Protein AF-A0A5B9DFB2-F1 (afdb_monomer)

Radius of gyration: 19.37 Å; Cα contacts (8 Å, |Δi|>4): 151; chains: 1; bounding box: 37×58×50 Å

Sequence (184 aa):
MSHNYDGSLSGGDDAFFYQYTRFLEYIRDNQDLKPFNFRKVASDLSLSEDQVLFFFQQLKTSFKIFLASQQKLQEMIINKMDTIYFQSLKQDEYIEISESDMNTFADFHYLSSIKPWNMKTIEKHLDIKSLFSHYPSLFDEIDTNKWVASESGAYFSDEWKNFQMLNQIPDVLDFNNLKLKITQ

Organism: NCBI:txid2594042

Foldseek 3Di:
DDDPDPPDDPPPDVVLVVLLVVLVVCCVVPVVPQVDFLVVSCVVSVHDSVSSLVSLVVVLVVLCVVCVVVVVVNVVVNVVSVVSSVLNVLQVDADEDEPVLVLVQLVQLQVQQVPFDDPVRQCPPVSSVVVCVVCVVVVVVCVVRVSRNDPVSNVSSVVSVVCVVVVNDDQWDGDRRHIYGYDD

Secondary structure (DSSP, 8-state):
---------TT-HHHHHHHHHHHHHHHHH-TT-PSP-HHHHHHHHT--HHHHHHHHHHHHHHHHHHTTT-HHHHHHHHHHHHHHHHHHHGGG-EEEEEHHHHHHHHHHHHHHHHSPPPHHHHTTSHHHHHHHHH-HHHHHHHHHTT-TT-HHHHHHHHHHHHHHHTT---SEEEETTEEEEEE-

Structure (mmCIF, N/CA/C/O backbone):
data_AF-A0A5B9DFB2-F1
#
_entry.id   AF-A0A5B9DFB2-F1
#
loop_
_atom_site.group_PDB
_atom_site.id
_atom_site.type_symbol
_atom_site.label_atom_id
_atom_site.label_alt_id
_atom_site.label_comp_id
_atom_site.label_asym_id
_atom_site.label_entity_id
_atom_site.label_seq_id
_atom_site.pdbx_PDB_ins_code
_atom_site.Cartn_x
_atom_site.Cartn_y
_atom_site.Cartn_z
_atom_site.occupancy
_atom_site.B_iso_or_equiv
_atom_site.auth_seq_id
_atom_site.auth_comp_id
_atom_site.auth_asym_id
_atom_site.auth_atom_id
_atom_site.pdbx_PDB_model_num
ATOM 1 N N . MET A 1 1 ? 17.404 13.664 9.881 1.00 31.25 1 MET A N 1
ATOM 2 C CA . MET A 1 1 ? 17.266 15.101 9.561 1.00 31.25 1 MET A CA 1
ATOM 3 C C . MET A 1 1 ? 15.841 15.513 9.900 1.00 31.25 1 MET A C 1
ATOM 5 O O . MET A 1 1 ? 14.940 14.716 9.690 1.00 31.25 1 MET A O 1
ATOM 9 N N . SER A 1 2 ? 15.651 16.679 10.517 1.00 30.33 2 SER A N 1
ATOM 10 C CA . SER A 1 2 ? 14.346 17.184 10.970 1.00 30.33 2 SER A CA 1
ATOM 11 C C . SER A 1 2 ? 13.593 17.801 9.791 1.00 30.33 2 SER A C 1
ATOM 13 O O . SER A 1 2 ? 13.998 18.859 9.316 1.00 30.33 2 SER A O 1
ATOM 15 N N . HIS A 1 3 ? 12.521 17.167 9.314 1.00 32.97 3 HIS A N 1
ATOM 16 C CA . HIS A 1 3 ? 11.623 17.770 8.327 1.00 32.97 3 HIS A CA 1
ATOM 17 C C . HIS A 1 3 ? 10.733 18.816 9.017 1.00 32.97 3 HIS A C 1
ATOM 19 O O . HIS A 1 3 ? 9.709 18.483 9.607 1.00 32.97 3 HIS A O 1
ATOM 25 N N . ASN A 1 4 ? 11.144 20.086 8.964 1.00 33.06 4 ASN A N 1
ATOM 26 C CA . ASN A 1 4 ? 10.280 21.226 9.277 1.00 33.06 4 ASN A CA 1
ATOM 27 C C . ASN A 1 4 ? 9.449 21.545 8.030 1.00 33.06 4 ASN A C 1
ATOM 29 O O . ASN A 1 4 ? 9.941 22.194 7.111 1.00 33.06 4 ASN A O 1
ATOM 33 N N . TYR A 1 5 ? 8.215 21.051 7.987 1.00 42.44 5 TYR A N 1
ATOM 34 C CA . TYR A 1 5 ? 7.246 21.398 6.950 1.00 42.44 5 TYR A CA 1
ATOM 35 C C . TYR A 1 5 ? 6.468 22.649 7.385 1.00 42.44 5 TYR A C 1
ATOM 37 O O . TYR A 1 5 ? 5.879 22.645 8.466 1.00 42.44 5 TYR A O 1
ATOM 45 N N . ASP A 1 6 ? 6.479 23.716 6.576 1.00 41.50 6 ASP A N 1
ATOM 46 C CA . ASP A 1 6 ? 5.845 25.007 6.914 1.00 41.50 6 ASP A CA 1
ATOM 47 C C . ASP A 1 6 ? 4.350 25.099 6.569 1.00 41.50 6 ASP A C 1
ATOM 49 O O . ASP A 1 6 ? 3.708 26.103 6.866 1.00 41.50 6 ASP A O 1
ATOM 53 N N . GLY A 1 7 ? 3.767 24.040 5.999 1.00 43.59 7 GLY A N 1
ATOM 54 C CA . GLY A 1 7 ? 2.319 23.926 5.825 1.00 43.59 7 GLY A CA 1
ATOM 55 C C . GLY A 1 7 ? 1.688 24.903 4.831 1.00 43.59 7 GLY A C 1
ATOM 56 O O . GLY A 1 7 ? 0.460 24.933 4.747 1.00 43.59 7 GLY A O 1
ATOM 57 N N . SER A 1 8 ? 2.456 25.692 4.072 1.00 40.84 8 SER A N 1
ATOM 58 C CA . SER A 1 8 ? 1.861 26.645 3.134 1.00 40.84 8 SER A CA 1
ATOM 59 C C . SER A 1 8 ? 1.402 25.965 1.835 1.00 40.84 8 SER A C 1
ATOM 61 O O . SER A 1 8 ? 2.145 25.766 0.876 1.00 40.84 8 SER A O 1
ATOM 63 N N . LEU A 1 9 ? 0.114 25.617 1.781 1.00 50.84 9 LEU A N 1
ATOM 64 C CA . LEU A 1 9 ? -0.580 25.415 0.511 1.00 50.84 9 LEU A CA 1
ATOM 65 C C . LEU A 1 9 ? -0.738 26.783 -0.159 1.00 50.84 9 LEU A C 1
ATOM 67 O O . LEU A 1 9 ? -1.400 27.677 0.374 1.00 50.84 9 LEU A O 1
ATOM 71 N N . SER A 1 10 ? -0.120 26.966 -1.324 1.00 44.78 10 SER A N 1
ATOM 72 C CA . SER A 1 10 ? -0.241 28.180 -2.130 1.00 44.78 10 SER A CA 1
ATOM 73 C C . SER A 1 10 ? -1.686 28.352 -2.626 1.00 44.78 10 SER A C 1
ATOM 75 O O . SER A 1 10 ? -2.078 27.821 -3.661 1.00 44.78 10 SER A O 1
ATOM 77 N N . GLY A 1 11 ? -2.508 29.078 -1.861 1.00 49.66 11 GLY A N 1
ATOM 78 C CA . GLY A 1 11 ? -3.913 29.336 -2.211 1.00 49.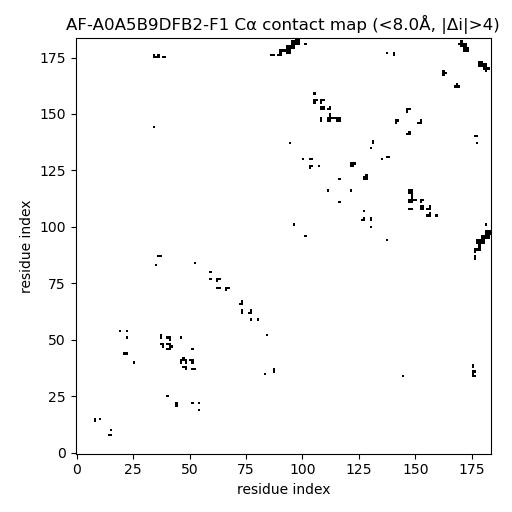66 11 GLY A CA 1
ATOM 79 C C . GLY A 1 11 ? -4.819 29.869 -1.094 1.00 49.66 11 GLY A C 1
ATOM 80 O O . GLY A 1 11 ? -5.924 30.308 -1.397 1.00 49.66 11 GLY A O 1
ATOM 81 N N . GLY A 1 12 ? -4.371 29.877 0.168 1.00 61.53 12 GLY A N 1
ATOM 82 C CA . GLY A 1 12 ? -5.182 30.320 1.314 1.00 61.53 12 GLY A CA 1
ATOM 83 C C . GLY A 1 12 ? -6.153 29.250 1.840 1.00 61.53 12 GLY A C 1
ATOM 84 O O . GLY A 1 12 ? -6.180 28.122 1.341 1.00 61.53 12 GLY A O 1
ATOM 85 N N . ASP A 1 13 ? -6.942 29.606 2.860 1.00 66.75 13 ASP A N 1
ATOM 86 C CA . ASP A 1 13 ? -7.810 28.680 3.610 1.00 66.75 13 ASP A CA 1
ATOM 87 C C . ASP A 1 13 ? -8.858 27.982 2.722 1.00 66.75 13 ASP A C 1
ATOM 89 O O . ASP A 1 13 ? -9.080 26.778 2.850 1.00 66.75 13 ASP A O 1
ATOM 93 N N . ASP A 1 14 ? -9.448 28.696 1.760 1.00 72.62 14 ASP A N 1
ATOM 94 C CA . ASP A 1 14 ? -10.488 28.152 0.874 1.00 72.62 14 ASP A CA 1
ATOM 95 C C . ASP A 1 14 ? -9.961 27.029 -0.033 1.00 72.62 14 ASP A C 1
ATOM 97 O O . ASP A 1 14 ? -10.628 26.010 -0.238 1.00 72.62 14 ASP A O 1
ATOM 101 N N . ALA A 1 15 ? -8.735 27.180 -0.545 1.00 75.06 15 ALA A N 1
ATOM 102 C CA . ALA A 1 15 ? -8.087 26.155 -1.357 1.00 75.06 15 ALA A CA 1
ATOM 103 C C . ALA A 1 15 ? -7.764 24.907 -0.522 1.00 75.06 15 ALA A C 1
ATOM 105 O O . ALA A 1 15 ? -7.944 23.784 -1.002 1.00 75.06 15 ALA A O 1
ATOM 106 N N . PHE A 1 16 ? -7.347 25.092 0.736 1.00 82.88 16 PHE A N 1
ATOM 107 C CA . PHE A 1 16 ? -7.161 23.984 1.671 1.00 82.88 16 PHE A CA 1
ATOM 108 C C . PHE A 1 16 ? -8.477 23.240 1.915 1.00 82.88 16 PHE A C 1
ATOM 110 O O . PHE A 1 16 ? -8.527 22.029 1.707 1.00 82.88 16 PHE A O 1
ATOM 117 N N . PHE A 1 17 ? -9.549 23.939 2.303 1.00 85.06 17 PHE A N 1
ATOM 118 C CA . PHE A 1 17 ? -10.829 23.300 2.619 1.00 85.06 17 PHE A CA 1
ATOM 119 C C . PHE A 1 17 ? -11.417 22.552 1.425 1.00 85.06 17 PHE A C 1
ATOM 121 O O . PHE A 1 17 ? -11.923 21.440 1.591 1.00 85.06 17 PHE A O 1
ATOM 128 N N . TYR A 1 18 ? -11.310 23.117 0.221 1.00 89.25 18 TYR A N 1
ATOM 129 C CA . TYR A 1 18 ? -11.743 22.448 -1.001 1.00 89.25 18 TYR A CA 1
ATOM 130 C C . TYR A 1 18 ? -10.986 21.132 -1.230 1.00 89.25 18 TYR A C 1
ATOM 132 O O . TYR A 1 18 ? -11.605 20.078 -1.391 1.00 89.25 18 TYR A O 1
ATOM 140 N N . GLN A 1 19 ? -9.650 21.163 -1.193 1.00 90.94 19 GLN A N 1
ATOM 141 C CA . GLN A 1 19 ? -8.838 19.967 -1.437 1.00 90.94 19 GLN A CA 1
ATOM 142 C C . GLN A 1 19 ? -8.976 18.932 -0.315 1.00 90.94 19 GLN A C 1
ATOM 144 O O . GLN A 1 19 ? -9.057 17.734 -0.589 1.00 90.94 19 GLN A O 1
ATOM 149 N N . TYR A 1 20 ? -9.078 19.376 0.939 1.00 92.69 20 TYR A N 1
ATOM 150 C CA . TYR A 1 20 ? -9.303 18.489 2.074 1.00 92.69 20 TYR A CA 1
ATOM 151 C C . TYR A 1 20 ? -10.675 17.810 1.991 1.00 92.69 20 TYR A C 1
ATOM 153 O O . TYR A 1 20 ? -10.776 16.607 2.218 1.00 92.69 20 TYR A O 1
ATOM 161 N N . THR A 1 21 ? -11.722 18.532 1.580 1.00 92.50 21 THR A N 1
ATOM 162 C CA . THR A 1 21 ? -13.058 17.947 1.369 1.00 92.50 21 THR A CA 1
ATOM 163 C C . THR A 1 21 ? -13.026 16.880 0.278 1.00 92.50 21 THR A C 1
ATOM 165 O O . THR A 1 21 ? -13.502 15.772 0.511 1.00 92.50 21 THR A O 1
ATOM 168 N N . ARG A 1 22 ? -12.377 17.155 -0.864 1.00 93.69 22 ARG A N 1
ATOM 169 C CA . ARG A 1 22 ? -12.189 16.159 -1.935 1.00 93.69 22 ARG A CA 1
ATOM 170 C C . ARG A 1 22 ? -11.453 14.914 -1.448 1.00 93.69 22 ARG A C 1
ATOM 172 O O . ARG A 1 22 ? -11.826 13.800 -1.802 1.00 93.69 22 ARG A O 1
ATOM 179 N N . PHE A 1 23 ? -10.423 15.090 -0.624 1.00 94.25 23 PHE A N 1
ATOM 180 C CA . PHE A 1 23 ? -9.707 13.977 -0.006 1.00 94.25 23 PHE A CA 1
ATOM 181 C C . PHE A 1 23 ? -10.615 13.142 0.909 1.00 94.25 23 PHE A C 1
ATOM 183 O O . PHE A 1 23 ? -10.611 11.915 0.821 1.00 94.25 23 PHE A O 1
ATOM 190 N N . LEU A 1 24 ? -11.432 13.781 1.753 1.00 93.25 24 LEU A N 1
ATOM 191 C CA . LEU A 1 24 ? -12.378 13.076 2.622 1.00 93.25 24 LEU A CA 1
ATOM 192 C C . LEU A 1 24 ? -13.440 12.311 1.825 1.00 93.25 24 LEU A C 1
ATOM 194 O O . LEU A 1 24 ? -13.750 11.171 2.169 1.00 93.25 24 LEU A O 1
ATOM 198 N N . GLU A 1 25 ? -13.978 12.914 0.764 1.00 93.50 25 GLU A N 1
ATOM 199 C CA . GLU A 1 25 ? -14.920 12.259 -0.150 1.00 93.50 25 GLU A CA 1
ATOM 200 C C . GLU A 1 25 ? -14.279 11.051 -0.828 1.00 93.50 25 GLU A C 1
ATOM 202 O O . GLU A 1 25 ? -14.850 9.964 -0.802 1.00 93.50 25 GLU A O 1
ATOM 207 N N . TYR A 1 26 ? -13.050 11.195 -1.326 1.00 91.38 26 TYR A N 1
ATOM 208 C CA . TYR A 1 26 ? -12.310 10.087 -1.920 1.00 91.38 26 TYR A CA 1
ATOM 209 C C . TYR A 1 26 ? -12.137 8.923 -0.940 1.00 91.38 26 TYR A C 1
ATOM 211 O O . TYR A 1 26 ? -12.428 7.783 -1.295 1.00 91.38 26 TYR A O 1
ATOM 219 N N . ILE A 1 27 ? -11.720 9.184 0.304 1.00 88.81 27 ILE A N 1
ATOM 220 C CA . ILE A 1 27 ? -11.592 8.129 1.324 1.00 88.81 27 ILE A CA 1
ATOM 221 C C . ILE A 1 27 ? -12.944 7.478 1.622 1.00 88.81 27 ILE A C 1
ATOM 223 O O . ILE A 1 27 ? -13.023 6.256 1.759 1.00 88.81 27 ILE A O 1
ATOM 227 N N . ARG A 1 28 ? -14.006 8.283 1.742 1.00 87.12 28 ARG A N 1
ATOM 228 C CA . ARG A 1 28 ? -15.360 7.794 2.024 1.00 87.12 28 ARG A CA 1
ATOM 229 C C . ARG A 1 28 ? -15.867 6.877 0.917 1.00 87.12 28 ARG A C 1
ATOM 231 O O . ARG A 1 28 ? -16.512 5.882 1.241 1.00 87.12 28 ARG A O 1
ATOM 238 N N . ASP A 1 29 ? -15.585 7.215 -0.335 1.00 85.50 29 ASP A N 1
ATOM 239 C CA . ASP A 1 29 ? -16.118 6.528 -1.510 1.00 85.50 29 ASP A CA 1
ATOM 240 C C . ASP A 1 29 ? -15.232 5.339 -1.933 1.00 85.50 29 ASP A C 1
ATOM 242 O O . ASP A 1 29 ? -15.698 4.438 -2.624 1.00 85.50 29 ASP A O 1
ATOM 246 N N . ASN A 1 30 ? -13.983 5.279 -1.452 1.00 78.44 30 ASN A N 1
ATOM 247 C CA . ASN A 1 30 ? -13.009 4.236 -1.783 1.00 78.44 30 ASN A CA 1
ATOM 248 C C . ASN A 1 30 ? -12.515 3.464 -0.540 1.00 78.44 30 ASN A C 1
ATOM 250 O O . ASN A 1 30 ? -11.315 3.262 -0.334 1.00 78.44 30 ASN A O 1
ATOM 254 N N . GLN A 1 31 ? -13.443 3.006 0.307 1.00 65.69 31 GLN A N 1
ATOM 255 C CA . GLN A 1 31 ? -13.125 2.301 1.566 1.00 65.69 31 GLN A CA 1
ATOM 256 C C . GLN A 1 31 ? -12.431 0.939 1.370 1.00 65.69 31 GLN A C 1
ATOM 258 O O . GLN A 1 31 ? -11.856 0.393 2.323 1.00 65.69 31 GLN A O 1
ATOM 263 N N . ASP A 1 32 ? -12.464 0.420 0.141 1.00 57.22 32 ASP A N 1
ATOM 264 C CA . ASP A 1 32 ? -11.887 -0.862 -0.268 1.00 57.22 32 ASP A CA 1
ATOM 265 C C . ASP A 1 32 ? -10.434 -0.761 -0.755 1.00 57.22 32 ASP A C 1
ATOM 267 O O . ASP A 1 32 ? -9.829 -1.789 -1.048 1.00 57.22 32 ASP A O 1
ATOM 271 N N . LEU A 1 33 ? -9.828 0.437 -0.777 1.00 53.44 33 LEU A N 1
ATOM 272 C CA . LEU A 1 33 ? -8.411 0.652 -1.119 1.00 53.44 33 LEU A CA 1
ATOM 273 C C . LEU A 1 33 ? -7.462 0.122 -0.035 1.00 53.44 33 LEU A C 1
ATOM 275 O O . LEU A 1 33 ? -6.623 0.851 0.482 1.00 53.44 33 LEU A O 1
ATOM 279 N N . LYS A 1 34 ? -7.603 -1.137 0.376 1.00 61.28 34 LYS A N 1
ATOM 280 C CA . LYS A 1 34 ? -6.656 -1.801 1.266 1.00 61.28 34 LYS A CA 1
ATOM 281 C C . LYS A 1 34 ? -5.689 -2.629 0.418 1.00 61.28 34 LYS A C 1
ATOM 283 O O . LYS A 1 34 ? -6.149 -3.540 -0.265 1.00 61.28 34 LYS A O 1
ATOM 288 N N . PRO A 1 35 ? -4.373 -2.369 0.503 1.00 64.81 35 PRO A N 1
ATOM 289 C CA . PRO A 1 35 ? -3.721 -1.377 1.366 1.00 64.81 35 PRO A CA 1
ATOM 290 C C . PRO A 1 35 ? -3.849 0.071 0.856 1.00 64.81 35 PRO A C 1
ATOM 292 O O . PRO A 1 35 ? -3.884 0.312 -0.349 1.00 64.81 35 PRO A O 1
ATOM 295 N N . PHE A 1 36 ? -3.899 1.029 1.792 1.00 74.62 36 PHE A N 1
ATOM 296 C CA . PHE A 1 36 ? -4.047 2.459 1.494 1.00 74.62 36 PHE A CA 1
ATOM 297 C C . PHE A 1 36 ? -2.761 2.994 0.854 1.00 74.62 36 PHE A C 1
ATOM 299 O O . PHE A 1 36 ? -1.710 2.951 1.487 1.00 74.62 36 PHE A O 1
ATOM 306 N N . ASN A 1 37 ? -2.843 3.504 -0.378 1.00 75.38 37 ASN A N 1
ATOM 307 C CA . ASN A 1 37 ? -1.694 4.029 -1.121 1.00 75.38 37 ASN A CA 1
ATOM 308 C C . ASN A 1 37 ? -1.787 5.559 -1.270 1.00 75.38 37 ASN A C 1
ATOM 310 O O . ASN A 1 37 ? -2.625 6.069 -2.016 1.00 75.38 37 ASN A O 1
ATOM 314 N N . PHE A 1 38 ? -0.878 6.280 -0.608 1.00 83.75 38 PHE A N 1
ATOM 315 C CA . PHE A 1 38 ? -0.800 7.742 -0.649 1.00 83.75 38 PHE A CA 1
ATOM 316 C C . PHE A 1 38 ? -0.488 8.298 -2.042 1.00 83.75 38 PHE A C 1
ATOM 318 O O . PHE A 1 38 ? -1.108 9.282 -2.437 1.00 83.75 38 PHE A O 1
ATOM 325 N N . ARG A 1 39 ? 0.389 7.653 -2.823 1.00 78.06 39 ARG A N 1
ATOM 326 C CA . ARG A 1 39 ? 0.684 8.054 -4.211 1.00 78.06 39 ARG A CA 1
ATOM 327 C C . ARG A 1 39 ? -0.499 7.872 -5.132 1.00 78.06 39 ARG A C 1
ATOM 329 O O . ARG A 1 39 ? -0.766 8.746 -5.950 1.00 78.06 39 ARG A O 1
ATOM 336 N N . LYS A 1 40 ? -1.224 6.761 -4.994 1.00 80.50 40 LYS A N 1
ATOM 337 C CA . LYS A 1 40 ? -2.437 6.534 -5.785 1.00 80.50 40 LYS A CA 1
ATOM 338 C C . LYS A 1 40 ? -3.466 7.624 -5.502 1.00 80.50 40 LYS A C 1
ATOM 340 O O . LYS A 1 40 ? -3.975 8.231 -6.4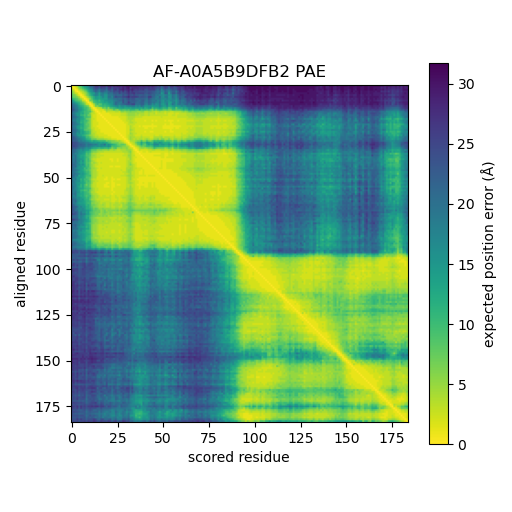34 1.00 80.50 40 LYS A O 1
ATOM 345 N N . VAL A 1 41 ? -3.712 7.913 -4.225 1.00 86.62 41 VAL A N 1
ATOM 346 C CA . VAL A 1 41 ? -4.622 8.991 -3.813 1.00 86.62 41 VAL A CA 1
ATOM 347 C C . VAL A 1 41 ? -4.134 10.342 -4.351 1.00 86.62 41 VAL A C 1
ATOM 349 O O . VAL A 1 41 ? -4.934 11.127 -4.852 1.00 86.62 41 VAL A O 1
ATOM 352 N N . ALA A 1 42 ? -2.827 10.609 -4.293 1.00 85.06 42 ALA A N 1
ATOM 353 C CA . ALA A 1 42 ? -2.223 11.834 -4.811 1.00 85.06 42 ALA A CA 1
ATOM 354 C C . ALA A 1 42 ? -2.436 11.974 -6.324 1.00 85.06 42 ALA A C 1
ATOM 356 O O . ALA A 1 42 ? -2.914 13.007 -6.787 1.00 85.06 42 ALA A O 1
ATOM 357 N N . SER A 1 43 ? -2.180 10.906 -7.080 1.00 81.94 43 SER A N 1
ATOM 358 C CA . SER A 1 43 ? -2.414 10.847 -8.523 1.00 81.94 43 SER A CA 1
ATOM 359 C C . SER A 1 43 ? -3.890 11.060 -8.869 1.00 81.94 43 SER A C 1
ATOM 361 O O . SER A 1 43 ? -4.211 11.977 -9.627 1.00 81.94 43 SER A O 1
ATOM 363 N N . ASP A 1 44 ? -4.793 10.298 -8.243 1.00 85.31 44 ASP A N 1
ATOM 364 C CA . ASP A 1 44 ? -6.234 10.351 -8.508 1.00 85.31 44 ASP A CA 1
ATOM 365 C C . ASP A 1 44 ? -6.829 11.734 -8.161 1.00 85.31 44 ASP A C 1
ATOM 367 O O . ASP A 1 44 ? -7.762 12.206 -8.816 1.00 85.31 44 ASP A O 1
ATOM 371 N N . LEU A 1 45 ? -6.281 12.422 -7.152 1.00 89.81 45 LEU A N 1
ATOM 372 C CA . LEU A 1 45 ? -6.740 13.751 -6.732 1.00 89.81 45 LEU A CA 1
ATOM 373 C C . LEU A 1 45 ? -5.992 14.918 -7.382 1.00 89.81 45 LEU A C 1
ATOM 375 O O . LEU A 1 45 ? -6.418 16.066 -7.199 1.00 89.81 45 LEU A O 1
ATOM 379 N N . SER A 1 46 ? -4.947 14.639 -8.169 1.00 87.94 46 SER A N 1
ATOM 380 C CA . SER A 1 46 ? -4.015 15.640 -8.711 1.00 87.94 46 SER A CA 1
ATOM 381 C C . SER A 1 46 ? -3.366 16.499 -7.614 1.00 87.94 46 SER A C 1
ATOM 383 O O . SER A 1 46 ? -3.304 17.724 -7.713 1.00 87.94 46 SER A O 1
ATOM 385 N N . LEU A 1 47 ? -2.911 15.839 -6.549 1.00 87.44 47 LEU A N 1
ATOM 386 C CA . LEU A 1 47 ? -2.181 16.403 -5.412 1.00 87.44 47 LEU A CA 1
ATOM 387 C C . LEU A 1 47 ? -0.758 15.830 -5.370 1.00 87.44 47 LEU A C 1
ATOM 389 O O . LEU A 1 47 ? -0.471 14.820 -6.011 1.00 87.44 47 LEU A O 1
ATOM 393 N N . SER A 1 48 ? 0.136 16.441 -4.594 1.00 85.81 48 SER A N 1
ATOM 394 C CA . SER A 1 48 ? 1.404 15.795 -4.241 1.00 85.81 48 SER A CA 1
ATOM 395 C C . SER A 1 48 ? 1.203 14.755 -3.134 1.00 85.81 48 SER A C 1
ATOM 397 O O . SER A 1 48 ? 0.279 14.856 -2.324 1.00 85.81 48 SER A O 1
ATOM 399 N N . GLU A 1 49 ? 2.092 13.761 -3.068 1.00 82.50 49 GLU A N 1
ATOM 400 C CA . GLU A 1 49 ? 2.085 12.763 -1.990 1.00 82.50 49 GLU A CA 1
ATOM 401 C C . GLU A 1 49 ? 2.182 13.432 -0.607 1.00 82.50 49 GLU A C 1
ATOM 403 O O . GLU A 1 49 ? 1.409 13.100 0.291 1.00 82.50 49 GLU A O 1
ATOM 408 N N . ASP A 1 50 ? 3.025 14.461 -0.471 1.00 81.31 50 ASP A N 1
ATOM 409 C CA . ASP A 1 50 ? 3.154 15.261 0.755 1.00 81.31 50 ASP A CA 1
ATOM 410 C C . ASP A 1 50 ? 1.832 15.907 1.188 1.00 81.31 50 ASP A C 1
ATOM 412 O O . ASP A 1 50 ? 1.499 15.921 2.374 1.00 81.31 50 ASP A O 1
ATOM 416 N N . GLN A 1 51 ? 1.045 16.425 0.238 1.00 86.06 51 GLN A N 1
ATOM 417 C CA . GLN A 1 51 ? -0.261 17.020 0.533 1.00 86.06 51 GLN A CA 1
ATOM 418 C C . GLN A 1 51 ? -1.249 15.969 1.041 1.00 86.06 51 GLN A C 1
ATOM 420 O O . GLN A 1 51 ? -1.991 16.222 1.992 1.00 86.06 51 GLN A O 1
ATOM 425 N N . VAL A 1 52 ? -1.241 14.772 0.451 1.00 90.12 52 VAL A N 1
ATOM 426 C CA . VAL A 1 52 ? -2.094 13.663 0.895 1.00 90.12 52 VAL A CA 1
ATOM 427 C C . VAL A 1 52 ? -1.664 13.155 2.271 1.00 90.12 52 VAL A C 1
ATOM 429 O O . VAL A 1 52 ? -2.520 12.934 3.130 1.00 90.12 52 VAL A O 1
ATOM 432 N N . LEU A 1 53 ? -0.359 13.018 2.524 1.00 88.50 53 LEU A N 1
ATOM 433 C CA . LEU A 1 53 ? 0.183 12.670 3.842 1.00 88.50 53 LEU A CA 1
ATOM 434 C C . LEU A 1 53 ? -0.229 13.704 4.895 1.00 88.50 53 LEU A C 1
ATOM 436 O O . LEU A 1 53 ? -0.686 13.340 5.983 1.00 88.50 53 LEU A O 1
ATOM 440 N N . PHE A 1 54 ? -0.140 14.991 4.558 1.00 88.69 54 PHE A N 1
ATOM 441 C CA . PHE A 1 54 ? -0.598 16.075 5.418 1.00 88.69 54 PHE A CA 1
ATOM 442 C C . PHE A 1 54 ? -2.099 15.964 5.724 1.00 88.69 54 PHE A C 1
ATOM 444 O O . PHE A 1 54 ? -2.483 15.959 6.895 1.00 88.69 54 PHE A O 1
ATOM 451 N N . PHE A 1 55 ? -2.953 15.795 4.710 1.00 93.81 55 PHE A N 1
ATOM 452 C CA . PHE A 1 55 ? -4.398 15.619 4.903 1.00 93.81 55 PHE A CA 1
ATOM 453 C C . PHE A 1 55 ? -4.736 14.383 5.736 1.00 93.81 55 PHE A C 1
ATOM 455 O O . PHE A 1 55 ? -5.605 14.438 6.606 1.00 93.81 55 PHE A O 1
ATOM 462 N N . PHE A 1 56 ? -4.011 13.285 5.553 1.00 92.38 56 PHE A N 1
ATOM 463 C CA . PHE A 1 56 ? -4.183 12.086 6.364 1.00 92.38 56 PHE A CA 1
ATOM 464 C C . PHE A 1 56 ? -3.844 12.327 7.844 1.00 92.38 56 PHE A C 1
ATOM 466 O O . PHE A 1 56 ? -4.568 11.866 8.731 1.00 92.38 56 PHE A O 1
ATOM 473 N N . GLN A 1 57 ? -2.799 13.107 8.140 1.00 90.62 57 GLN A N 1
ATOM 474 C CA . GLN A 1 57 ? -2.483 13.522 9.513 1.00 90.62 57 GLN A CA 1
ATOM 475 C C . GLN A 1 57 ? -3.540 14.481 10.096 1.00 90.62 57 GLN A C 1
ATOM 477 O O . GLN A 1 57 ? -3.859 14.390 11.288 1.00 90.62 57 GLN A O 1
ATOM 482 N N . GLN A 1 58 ? -4.149 15.352 9.281 1.00 91.75 58 GLN A N 1
ATOM 483 C CA . GLN A 1 58 ? -5.286 16.180 9.714 1.00 91.75 58 GLN A CA 1
ATOM 484 C C . GLN A 1 58 ? -6.530 15.335 10.020 1.00 91.75 58 GLN A C 1
ATOM 486 O O . GLN A 1 58 ? -7.195 15.552 11.037 1.00 91.75 58 GLN A O 1
ATOM 491 N N . LEU A 1 59 ? -6.804 14.304 9.218 1.00 93.19 59 LEU A N 1
ATOM 492 C CA . LEU A 1 59 ? -7.877 13.343 9.481 1.00 93.19 59 LEU A CA 1
ATOM 493 C C . LEU A 1 59 ? -7.634 12.583 10.792 1.00 93.19 59 LEU A C 1
ATOM 495 O O . LEU A 1 59 ? -8.534 12.472 11.626 1.00 93.19 59 LEU A O 1
ATOM 499 N N . LYS A 1 60 ? -6.399 12.132 11.031 1.00 92.12 60 LYS A N 1
ATOM 500 C CA . LYS A 1 60 ? -5.998 11.498 12.295 1.00 92.12 60 LYS A CA 1
ATOM 501 C C . LYS A 1 60 ? -6.234 12.431 13.482 1.00 92.12 60 LYS A C 1
ATOM 503 O O . LYS A 1 60 ? -6.795 12.017 14.495 1.00 92.12 60 LYS A O 1
ATOM 508 N N . THR A 1 61 ? -5.838 13.695 13.357 1.00 90.19 61 THR A N 1
ATOM 509 C CA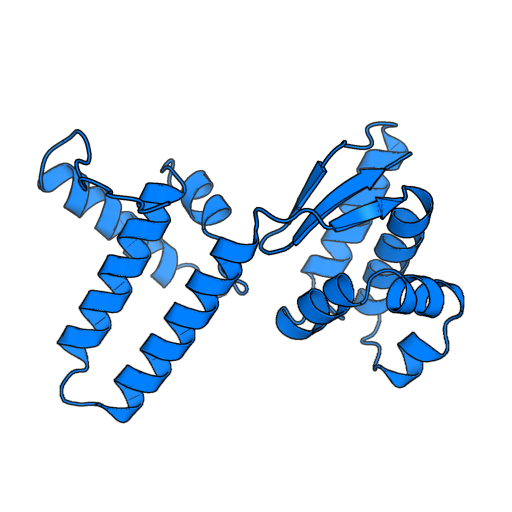 . THR A 1 61 ? -6.060 14.721 14.387 1.00 90.19 61 THR A CA 1
ATOM 510 C C . THR A 1 61 ? -7.551 14.949 14.633 1.00 90.19 61 THR A C 1
ATOM 512 O O . THR A 1 61 ? -7.983 15.007 15.783 1.00 90.19 61 THR A O 1
ATOM 515 N N . SER A 1 62 ? -8.357 14.966 13.572 1.00 90.31 62 SER A N 1
ATOM 516 C CA . SER A 1 62 ? -9.816 15.079 13.659 1.00 90.31 62 SER A CA 1
ATOM 517 C C . SER A 1 62 ? -10.415 13.915 14.455 1.00 90.31 62 SER A C 1
ATOM 519 O O . SER A 1 62 ? -11.182 14.144 15.388 1.00 90.31 62 SER A O 1
ATOM 521 N N . PHE A 1 63 ? -10.008 12.669 14.183 1.00 92.19 63 PHE A N 1
ATOM 522 C CA . PHE A 1 63 ? -10.447 11.507 14.967 1.00 92.19 63 PHE A CA 1
ATOM 523 C C . PHE A 1 63 ? -10.040 11.591 16.442 1.00 92.19 63 PHE A C 1
ATOM 525 O O . PHE A 1 63 ? -10.841 11.232 17.306 1.00 92.19 63 PHE A O 1
ATOM 532 N N . LYS A 1 64 ? -8.842 12.106 16.759 1.00 90.50 64 LYS A N 1
ATOM 533 C CA . LYS A 1 64 ? -8.447 12.356 18.159 1.00 90.50 64 LYS A CA 1
ATOM 534 C C . LYS A 1 64 ? -9.402 13.330 18.848 1.00 90.50 64 LYS A C 1
ATOM 536 O O . LYS A 1 64 ? -9.790 13.102 19.986 1.00 90.50 64 LYS A O 1
ATOM 541 N N . ILE A 1 65 ? -9.815 14.393 18.167 1.00 91.31 65 ILE A N 1
ATOM 542 C CA . ILE A 1 65 ? -10.724 15.385 18.749 1.00 91.31 65 ILE A CA 1
ATOM 543 C C . ILE A 1 65 ? -12.136 14.799 18.901 1.00 91.31 65 ILE A C 1
ATOM 545 O O . ILE A 1 65 ? -12.693 14.804 19.997 1.00 91.31 65 ILE A O 1
ATOM 549 N N . PHE A 1 66 ? -12.705 14.240 17.830 1.00 92.56 66 PHE A N 1
ATOM 550 C CA . PHE A 1 66 ? -14.097 13.777 17.821 1.00 92.56 66 PHE A CA 1
ATOM 551 C C . PHE A 1 66 ? -14.348 12.548 18.698 1.00 92.56 66 PHE A C 1
ATOM 553 O O . PHE A 1 66 ? -15.452 12.373 19.211 1.00 92.56 66 PHE A O 1
ATOM 560 N N . LEU A 1 67 ? -13.336 11.702 18.897 1.00 93.31 67 LEU A N 1
ATOM 561 C CA . LEU A 1 67 ? -13.449 10.487 19.704 1.00 93.31 67 LEU A CA 1
ATOM 562 C C . LEU A 1 67 ? -12.854 10.642 21.107 1.00 93.31 67 LEU A C 1
ATOM 564 O O . LEU A 1 67 ? -12.629 9.637 21.776 1.00 93.31 67 LEU A O 1
ATOM 568 N N . ALA A 1 68 ? -12.611 11.870 21.578 1.00 90.25 68 ALA A N 1
ATOM 569 C CA . ALA A 1 68 ? -12.020 12.126 22.896 1.00 90.25 68 ALA A CA 1
ATOM 570 C C . ALA A 1 68 ? -12.791 11.468 24.058 1.00 90.25 68 ALA A C 1
ATOM 572 O O . ALA A 1 68 ? -12.186 11.014 25.024 1.00 90.25 68 ALA A O 1
ATOM 573 N N . SER A 1 69 ? -14.118 11.357 23.950 1.00 93.00 69 SER A N 1
ATOM 574 C CA . SER A 1 69 ? -14.967 10.671 24.937 1.00 93.00 69 SER A CA 1
ATOM 575 C C . SER A 1 69 ? -15.020 9.145 24.768 1.00 93.00 69 SER A C 1
ATOM 577 O O . SER A 1 69 ? -15.553 8.449 25.629 1.00 93.00 69 SER A O 1
ATOM 579 N N . GLN A 1 70 ? -14.469 8.607 23.676 1.00 95.19 70 GLN A N 1
ATOM 580 C CA . GLN A 1 70 ? -14.499 7.191 23.304 1.00 95.19 70 GLN A CA 1
ATOM 581 C C . GLN A 1 70 ? -13.077 6.627 23.206 1.00 95.19 70 GLN A C 1
ATOM 583 O O . GLN A 1 70 ? -12.668 6.109 22.167 1.00 95.19 70 GLN A O 1
ATOM 588 N N . GLN A 1 71 ? -12.324 6.710 24.306 1.00 92.06 71 GLN A N 1
ATOM 589 C CA . GLN A 1 71 ? -10.882 6.440 24.338 1.00 92.06 71 GLN A CA 1
ATOM 590 C C . GLN A 1 71 ? -10.471 5.118 23.664 1.00 92.06 71 GLN A C 1
ATOM 592 O O . GLN A 1 71 ? -9.581 5.117 22.821 1.00 92.06 71 GLN A O 1
ATOM 597 N N . LYS A 1 72 ? -11.157 4.001 23.946 1.00 92.69 72 LYS A N 1
ATOM 598 C CA . LYS A 1 72 ? -10.831 2.701 23.323 1.00 92.69 72 LYS A CA 1
ATOM 599 C C . LYS A 1 72 ? -10.993 2.705 21.798 1.00 92.69 72 LYS A C 1
ATOM 601 O O . LYS A 1 72 ? -10.174 2.130 21.087 1.00 92.69 72 LYS A O 1
ATOM 606 N N . LEU A 1 73 ? -12.057 3.334 21.292 1.00 90.69 73 LEU A N 1
ATOM 607 C CA . LEU A 1 73 ? -12.307 3.442 19.851 1.00 90.69 73 LEU A CA 1
ATOM 608 C C . LEU A 1 73 ? -11.297 4.391 19.198 1.00 90.69 73 LEU A C 1
ATOM 610 O O . LEU A 1 73 ? -10.778 4.088 18.126 1.00 90.69 73 LEU A O 1
ATOM 614 N N . GLN A 1 74 ? -10.993 5.505 19.868 1.00 93.44 74 GLN A N 1
ATOM 615 C CA . GLN A 1 74 ? -9.958 6.438 19.444 1.00 93.44 74 GLN A CA 1
ATOM 616 C C . GLN A 1 74 ? -8.609 5.725 19.307 1.00 93.44 74 GLN A C 1
ATOM 618 O O . GLN A 1 74 ? -8.035 5.745 18.226 1.00 93.44 74 GLN A O 1
ATOM 623 N N . GLU A 1 75 ? -8.128 5.052 20.353 1.00 90.44 75 GLU A N 1
ATOM 624 C CA . GLU A 1 75 ? -6.850 4.326 20.341 1.00 90.44 75 GLU A CA 1
ATOM 625 C C . GLU A 1 75 ? -6.788 3.303 19.199 1.00 90.44 75 GLU A C 1
ATOM 627 O O . GLU A 1 75 ? -5.802 3.258 18.465 1.00 90.44 75 GLU A O 1
ATOM 632 N N . MET A 1 76 ? -7.862 2.536 18.980 1.00 89.81 76 MET A N 1
ATOM 633 C CA . MET A 1 76 ? -7.931 1.569 17.882 1.00 89.81 76 MET A CA 1
ATOM 634 C C . MET A 1 76 ? -7.791 2.233 16.503 1.00 89.81 76 MET A C 1
ATOM 636 O O . MET A 1 76 ? -7.052 1.739 15.650 1.00 89.81 76 MET A O 1
ATOM 640 N N . ILE A 1 77 ? -8.495 3.344 16.268 1.00 87.56 77 ILE A N 1
ATOM 641 C CA . ILE A 1 77 ? -8.444 4.062 14.988 1.00 87.56 77 ILE A CA 1
ATOM 642 C C . ILE A 1 77 ? -7.077 4.720 14.793 1.00 87.56 77 ILE A C 1
ATOM 644 O O . ILE A 1 77 ? -6.491 4.582 13.722 1.00 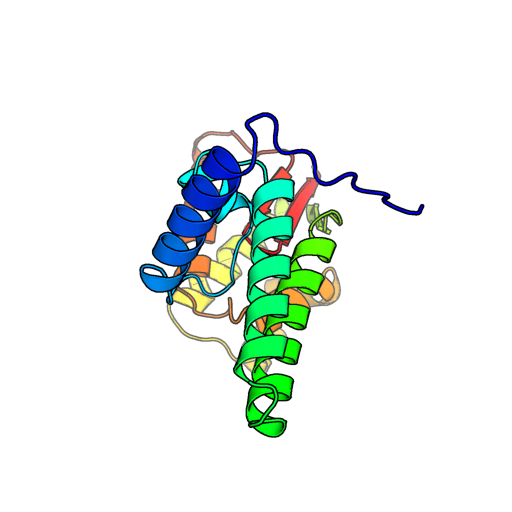87.56 77 ILE A O 1
ATOM 648 N N . ILE A 1 78 ? -6.540 5.380 15.821 1.00 90.88 78 ILE A N 1
ATOM 649 C CA . ILE A 1 78 ? -5.239 6.050 15.750 1.00 90.88 78 ILE A CA 1
ATOM 650 C C . ILE A 1 78 ? -4.117 5.046 15.492 1.00 90.88 78 ILE A C 1
ATOM 652 O O . ILE A 1 78 ? -3.331 5.280 14.580 1.00 90.88 78 ILE A O 1
ATOM 656 N N . ASN A 1 79 ? -4.097 3.904 16.187 1.00 85.50 79 ASN A N 1
ATOM 657 C CA . ASN A 1 79 ? -3.112 2.850 15.933 1.00 85.50 79 ASN A CA 1
ATOM 658 C C . ASN A 1 79 ? -3.168 2.363 14.482 1.00 85.50 79 ASN A C 1
ATOM 660 O O . ASN A 1 79 ? -2.134 2.211 13.839 1.00 85.50 79 ASN A O 1
ATOM 664 N N . LYS A 1 80 ? -4.374 2.171 13.935 1.00 85.06 80 LYS A N 1
ATOM 665 C CA . LYS A 1 80 ? -4.547 1.760 12.538 1.00 85.06 80 LYS A CA 1
ATOM 666 C C . LYS A 1 80 ? -4.047 2.821 11.554 1.00 85.06 80 LYS A C 1
ATOM 668 O O . LYS A 1 80 ? -3.416 2.475 10.559 1.00 85.06 80 LYS A O 1
ATOM 673 N N . MET A 1 81 ? -4.324 4.097 11.817 1.00 89.00 81 MET A N 1
ATOM 674 C CA . MET A 1 81 ? -3.820 5.197 10.990 1.00 89.00 81 MET A CA 1
ATOM 675 C C . MET A 1 81 ? -2.297 5.318 11.076 1.00 89.00 81 MET A C 1
ATOM 677 O O . MET A 1 81 ? -1.654 5.536 10.054 1.00 89.00 81 MET A O 1
ATOM 681 N N . ASP A 1 82 ? -1.713 5.123 12.258 1.00 85.62 82 ASP A N 1
ATOM 682 C CA . ASP A 1 82 ? -0.263 5.103 12.443 1.00 85.62 82 ASP A CA 1
ATOM 683 C C . ASP A 1 82 ? 0.384 3.94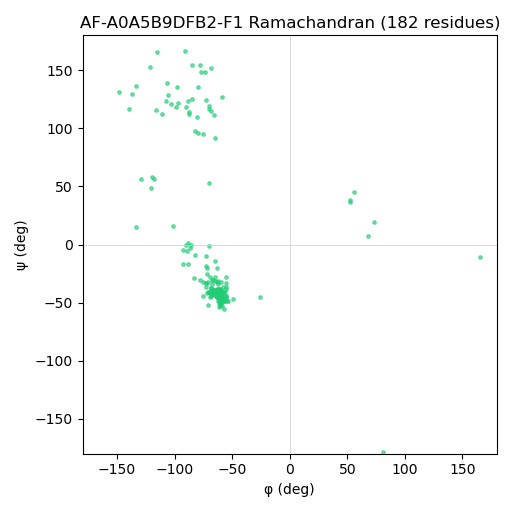2 11.689 1.00 85.62 82 ASP A C 1
ATOM 685 O O . ASP A 1 82 ? 1.384 4.153 11.013 1.00 85.62 82 ASP A O 1
ATOM 689 N N . THR A 1 83 ? -0.210 2.744 11.710 1.00 82.50 83 THR A N 1
ATOM 690 C CA . THR A 1 83 ? 0.265 1.620 10.888 1.00 82.50 83 THR A CA 1
ATOM 691 C C . THR A 1 83 ? 0.301 1.980 9.404 1.00 82.50 83 THR A C 1
ATOM 693 O O . THR A 1 83 ? 1.335 1.787 8.773 1.00 82.50 83 THR A O 1
ATOM 696 N N . ILE A 1 84 ? -0.781 2.554 8.865 1.00 81.88 84 ILE A N 1
ATOM 697 C CA . ILE A 1 84 ? -0.853 2.977 7.456 1.00 81.88 84 ILE A CA 1
ATOM 698 C C . ILE A 1 84 ? 0.241 4.007 7.138 1.00 81.88 84 ILE A C 1
ATOM 700 O O . ILE A 1 84 ? 0.949 3.875 6.144 1.00 81.88 84 ILE A O 1
ATOM 704 N N . TY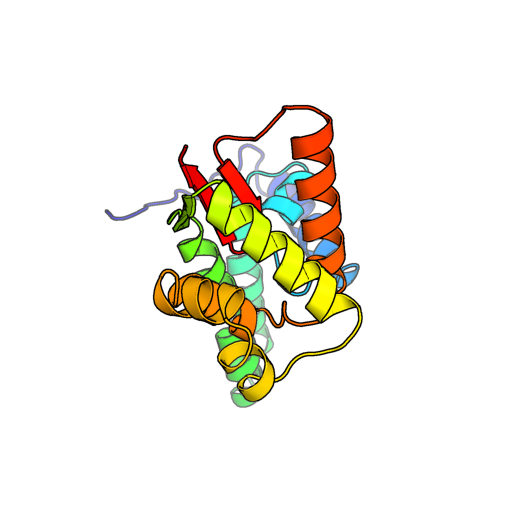R A 1 85 ? 0.404 5.015 7.997 1.00 82.19 85 TYR A N 1
ATOM 705 C CA . TYR A 1 85 ? 1.388 6.076 7.797 1.00 82.19 85 TYR A CA 1
ATOM 706 C C . TYR A 1 85 ? 2.834 5.571 7.894 1.00 82.19 85 TYR A C 1
ATOM 708 O O . TYR A 1 85 ? 3.676 5.923 7.079 1.00 82.19 85 TYR A O 1
ATOM 716 N N . PHE A 1 86 ? 3.160 4.723 8.870 1.00 76.12 86 PHE A N 1
ATOM 717 C CA . PHE A 1 86 ? 4.519 4.189 8.985 1.00 76.12 86 PHE A CA 1
ATOM 718 C C . PHE A 1 86 ? 4.852 3.194 7.873 1.00 76.12 86 PHE A C 1
ATOM 720 O O . PHE A 1 86 ? 5.999 3.151 7.440 1.00 76.12 86 PHE A O 1
ATOM 727 N N . GLN A 1 87 ? 3.871 2.429 7.385 1.00 70.56 87 GLN A N 1
ATOM 728 C CA . GLN A 1 87 ? 4.050 1.582 6.204 1.00 70.56 87 GLN A CA 1
ATOM 729 C C . GLN A 1 87 ? 4.383 2.414 4.964 1.00 70.56 87 GLN A C 1
ATOM 731 O O . GLN A 1 87 ? 5.297 2.050 4.231 1.00 70.56 87 GLN A O 1
ATOM 736 N N . SER A 1 88 ? 3.729 3.562 4.762 1.00 69.25 88 SER A N 1
ATOM 737 C CA . SER A 1 88 ? 4.049 4.413 3.613 1.00 69.25 88 SER A CA 1
ATOM 738 C C . SER A 1 88 ? 5.437 5.042 3.691 1.00 69.25 88 SER A C 1
ATOM 740 O O . SER A 1 88 ? 6.078 5.234 2.668 1.00 69.25 88 SER A O 1
ATOM 742 N N . LEU A 1 89 ? 5.946 5.317 4.894 1.00 67.00 89 LEU A N 1
ATOM 743 C CA . LEU A 1 89 ? 7.300 5.853 5.072 1.00 67.00 89 LEU A CA 1
ATOM 744 C C . LEU A 1 89 ? 8.413 4.834 4.792 1.00 67.00 89 LEU A C 1
ATOM 746 O O . LEU A 1 89 ? 9.542 5.235 4.530 1.00 67.00 89 LEU A O 1
ATOM 750 N N . LYS A 1 90 ? 8.122 3.527 4.826 1.00 63.50 90 LYS A N 1
ATOM 751 C CA . LYS A 1 90 ? 9.093 2.493 4.427 1.00 63.50 90 LYS A CA 1
ATOM 752 C C . LYS A 1 90 ? 9.313 2.430 2.912 1.00 63.50 90 LYS A C 1
ATOM 754 O O . LYS A 1 90 ? 10.231 1.756 2.461 1.00 63.50 90 LYS A O 1
ATOM 759 N N . GLN A 1 91 ? 8.497 3.131 2.123 1.00 56.19 91 GLN A N 1
ATOM 760 C CA . GLN A 1 91 ? 8.491 3.019 0.666 1.00 56.19 91 GLN A CA 1
ATOM 761 C C . GLN A 1 91 ? 9.725 3.608 -0.032 1.00 56.19 91 GLN A C 1
ATOM 763 O O . GLN A 1 91 ? 9.792 3.525 -1.252 1.00 56.19 91 GLN A O 1
ATOM 768 N N . ASP A 1 92 ? 10.693 4.200 0.667 1.00 56.12 92 ASP A N 1
ATOM 769 C CA . ASP A 1 92 ? 11.943 4.658 0.038 1.00 56.12 92 ASP A CA 1
ATOM 770 C C . ASP A 1 92 ? 13.049 3.594 0.016 1.00 56.12 92 ASP A C 1
ATOM 772 O O . ASP A 1 92 ? 14.084 3.797 -0.622 1.00 56.12 92 ASP A O 1
ATOM 776 N N . GLU A 1 93 ? 12.825 2.436 0.643 1.00 65.88 93 GLU A N 1
ATOM 777 C CA . GLU A 1 93 ? 13.734 1.297 0.550 1.00 65.88 93 GLU A CA 1
ATOM 778 C C . GLU A 1 93 ? 13.345 0.401 -0.633 1.00 65.88 93 GLU A C 1
ATOM 780 O O . GLU A 1 93 ? 12.247 -0.152 -0.698 1.00 65.88 93 GLU A O 1
ATOM 785 N N . TYR A 1 94 ? 14.265 0.264 -1.589 1.00 76.94 94 TYR A N 1
ATOM 786 C CA . TYR A 1 94 ? 14.150 -0.729 -2.650 1.00 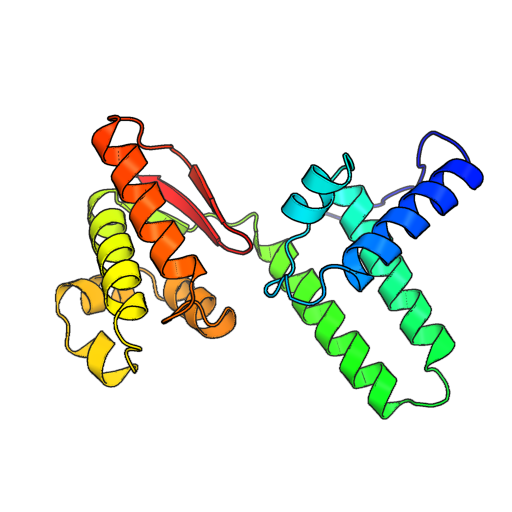76.94 94 TYR A CA 1
ATOM 787 C C . TYR A 1 94 ? 14.577 -2.094 -2.121 1.00 76.94 94 TYR A C 1
ATOM 789 O O . TYR A 1 94 ? 15.640 -2.218 -1.508 1.00 76.94 94 TYR A O 1
ATOM 797 N N . ILE A 1 95 ? 13.810 -3.130 -2.447 1.00 80.25 95 ILE A N 1
ATOM 798 C CA . ILE A 1 95 ? 14.327 -4.496 -2.424 1.00 80.25 95 ILE A CA 1
ATOM 799 C C . ILE A 1 95 ? 14.953 -4.746 -3.796 1.00 80.25 95 ILE A C 1
ATOM 801 O O . ILE A 1 95 ? 14.260 -4.747 -4.814 1.00 80.25 95 ILE A O 1
ATOM 805 N N . GLU A 1 96 ? 16.277 -4.896 -3.831 1.00 86.06 96 GLU A N 1
ATOM 806 C CA . GLU A 1 96 ? 16.975 -5.306 -5.050 1.00 86.06 96 GLU A CA 1
ATOM 807 C C . GLU A 1 96 ? 16.696 -6.785 -5.312 1.00 86.06 96 GLU A C 1
ATOM 809 O O . GLU A 1 96 ? 16.936 -7.620 -4.443 1.00 86.06 96 GLU A O 1
ATOM 814 N N . ILE A 1 97 ? 16.186 -7.110 -6.495 1.00 88.44 97 ILE A N 1
ATOM 815 C CA . ILE A 1 97 ? 15.832 -8.471 -6.899 1.00 88.44 97 ILE A CA 1
ATOM 816 C C . ILE A 1 97 ? 16.371 -8.731 -8.304 1.00 88.44 97 ILE A C 1
ATOM 818 O O . ILE A 1 97 ? 16.267 -7.868 -9.175 1.00 88.44 97 ILE A O 1
ATOM 822 N N . SER A 1 98 ? 16.959 -9.908 -8.525 1.00 90.69 98 SER A N 1
ATOM 823 C CA . SER A 1 98 ? 17.459 -10.262 -9.856 1.00 90.69 98 SER A CA 1
ATOM 824 C C . SER A 1 98 ? 16.296 -10.462 -10.829 1.00 90.69 98 SER A C 1
ATOM 826 O O . SER A 1 98 ? 15.210 -10.880 -10.424 1.00 90.69 98 SER A O 1
ATOM 828 N N . GLU A 1 99 ? 16.505 -10.224 -12.124 1.00 88.56 99 GLU A N 1
ATOM 829 C CA . GLU A 1 99 ? 15.481 -10.506 -13.142 1.00 88.56 99 GLU A CA 1
ATOM 830 C C . GLU A 1 99 ? 15.009 -11.977 -13.092 1.00 88.56 99 GLU A C 1
ATOM 832 O O . GLU A 1 99 ? 13.817 -12.272 -13.208 1.00 88.56 99 GLU A O 1
ATOM 837 N N . SER A 1 100 ? 15.935 -12.911 -12.844 1.00 87.88 100 SER A N 1
ATOM 838 C CA . SER A 1 100 ? 15.631 -14.340 -12.695 1.00 87.88 100 SER A CA 1
ATOM 839 C C . SER A 1 100 ? 14.730 -14.623 -11.487 1.00 87.88 100 SER A C 1
ATOM 841 O O . SER A 1 100 ? 13.779 -15.406 -11.579 1.00 87.88 100 SER A O 1
ATOM 843 N N . ASP A 1 101 ? 15.006 -13.988 -10.351 1.00 90.00 101 ASP A N 1
ATOM 844 C CA . ASP A 1 101 ? 14.192 -14.140 -9.146 1.00 90.00 101 ASP A CA 1
ATOM 845 C C . ASP A 1 101 ? 12.845 -13.426 -9.293 1.00 90.00 101 ASP A C 1
ATOM 847 O O . ASP A 1 101 ? 11.830 -13.945 -8.830 1.00 90.00 101 ASP A O 1
ATOM 851 N N . MET A 1 102 ? 12.791 -12.309 -10.024 1.00 88.88 102 MET A N 1
ATOM 852 C CA . MET A 1 102 ? 11.545 -11.617 -10.354 1.00 88.88 102 MET A CA 1
ATOM 853 C C . MET A 1 102 ? 10.593 -12.506 -11.169 1.00 88.88 102 MET A C 1
ATOM 855 O O . MET A 1 102 ? 9.394 -12.527 -10.896 1.00 88.88 102 MET A O 1
ATOM 859 N N . ASN A 1 103 ? 11.107 -13.306 -12.109 1.00 88.06 103 ASN A N 1
ATOM 860 C CA . ASN A 1 103 ? 10.292 -14.288 -12.838 1.00 88.06 103 ASN A CA 1
ATOM 861 C C . ASN A 1 103 ? 9.666 -15.314 -11.899 1.00 88.06 103 ASN A C 1
ATOM 863 O O . ASN A 1 103 ? 8.457 -15.545 -11.917 1.00 88.06 103 ASN A O 1
ATOM 867 N N . THR A 1 104 ? 10.494 -15.876 -11.022 1.00 88.50 104 THR A N 1
ATOM 868 C CA . THR A 1 104 ? 10.042 -16.846 -10.022 1.00 88.50 104 THR A CA 1
ATOM 869 C C . THR A 1 104 ? 9.021 -16.206 -9.067 1.00 88.50 104 THR A C 1
ATOM 871 O O . THR A 1 104 ? 8.066 -16.851 -8.628 1.00 88.50 104 THR A O 1
ATOM 874 N N . PHE A 1 105 ? 9.179 -14.913 -8.775 1.00 86.50 105 PHE A N 1
ATOM 875 C CA . PHE A 1 105 ? 8.285 -14.146 -7.920 1.00 86.50 105 PHE A CA 1
ATOM 876 C C . PHE A 1 105 ? 6.926 -13.865 -8.587 1.00 86.50 105 PHE A C 1
ATOM 878 O O . PHE A 1 105 ? 5.874 -14.039 -7.964 1.00 86.50 105 PHE A O 1
ATOM 885 N N . ALA A 1 106 ? 6.921 -13.517 -9.874 1.00 86.25 106 ALA A N 1
ATOM 886 C CA . ALA A 1 106 ? 5.710 -13.374 -10.681 1.00 86.25 106 ALA A CA 1
ATOM 887 C C . ALA A 1 106 ? 4.943 -14.693 -10.827 1.00 86.25 106 ALA A C 1
ATOM 889 O O . ALA A 1 106 ? 3.709 -14.701 -10.750 1.00 86.25 106 ALA A O 1
ATOM 890 N N . ASP A 1 107 ? 5.647 -15.814 -10.981 1.00 84.81 107 ASP A N 1
ATOM 891 C CA . ASP A 1 107 ? 5.031 -17.140 -11.033 1.00 84.81 107 ASP A CA 1
ATOM 892 C C . ASP A 1 107 ? 4.411 -17.535 -9.689 1.00 84.81 107 ASP A C 1
ATOM 894 O O . ASP A 1 107 ? 3.285 -18.039 -9.649 1.00 84.81 107 ASP A O 1
ATOM 898 N N . PHE A 1 108 ? 5.082 -17.240 -8.573 1.00 85.31 108 PHE A N 1
ATOM 899 C CA . PHE A 1 108 ? 4.511 -17.418 -7.236 1.00 85.31 108 PHE A CA 1
ATOM 900 C C . PHE A 1 108 ? 3.182 -16.664 -7.073 1.00 85.31 108 PHE A C 1
ATOM 902 O O . PHE A 1 108 ? 2.192 -17.225 -6.586 1.00 85.31 108 PHE A O 1
ATOM 909 N N . HIS A 1 109 ? 3.129 -15.405 -7.507 1.00 80.38 109 HIS A N 1
ATOM 910 C CA . HIS A 1 109 ? 1.915 -14.598 -7.426 1.00 80.38 109 HIS A CA 1
ATOM 911 C C . HIS A 1 109 ? 0.782 -15.123 -8.315 1.00 80.38 109 HIS A C 1
ATOM 913 O O . HIS A 1 109 ? -0.361 -15.212 -7.860 1.00 80.38 109 HIS A O 1
ATOM 919 N N . TYR A 1 110 ? 1.093 -15.576 -9.530 1.00 80.19 110 TYR A N 1
ATOM 920 C CA . TYR A 1 110 ? 0.119 -16.247 -10.391 1.00 80.19 110 TYR A CA 1
ATOM 921 C C . TYR A 1 110 ? -0.456 -17.502 -9.728 1.00 80.19 110 TYR A C 1
ATOM 923 O O . TYR A 1 110 ? -1.670 -17.644 -9.572 1.00 80.19 110 TYR A O 1
ATOM 931 N N . LEU A 1 111 ? 0.411 -18.405 -9.272 1.00 79.19 111 LEU A N 1
ATOM 932 C CA . LEU A 1 111 ? -0.004 -19.675 -8.682 1.00 79.19 111 LEU A CA 1
ATOM 933 C C . LEU A 1 111 ? -0.812 -19.490 -7.390 1.00 79.19 111 LEU A C 1
ATOM 935 O O . LEU A 1 111 ? -1.787 -20.216 -7.166 1.00 79.19 111 LEU A O 1
ATOM 939 N N . SER A 1 112 ? -0.436 -18.515 -6.559 1.00 75.88 112 SER A N 1
ATOM 940 C CA . SER A 1 112 ? -1.155 -18.202 -5.319 1.00 75.88 112 SER A CA 1
ATOM 941 C C . SER A 1 112 ? -2.507 -17.521 -5.560 1.00 75.88 112 SER A C 1
ATOM 943 O O . SER A 1 112 ? -3.409 -17.672 -4.736 1.00 75.88 112 SER A O 1
ATOM 945 N N . SER A 1 113 ? -2.690 -16.833 -6.693 1.00 73.69 113 SER A N 1
ATOM 946 C CA . SER A 1 113 ? -3.988 -16.266 -7.092 1.00 73.69 113 SER A CA 1
ATOM 947 C C . SER A 1 113 ? -5.004 -17.323 -7.545 1.00 73.69 113 SER A C 1
ATOM 949 O O . SER A 1 113 ? -6.195 -17.188 -7.275 1.00 73.69 113 SER A O 1
ATOM 951 N N . ILE A 1 114 ? -4.547 -18.418 -8.168 1.00 76.56 114 ILE A N 1
ATOM 952 C CA . ILE A 1 114 ? -5.413 -19.543 -8.566 1.00 76.56 114 ILE A CA 1
ATOM 953 C C . ILE A 1 114 ? -5.914 -20.288 -7.327 1.00 76.56 114 ILE A C 1
ATOM 955 O O . ILE A 1 114 ? -7.061 -20.735 -7.259 1.00 76.56 114 ILE A O 1
ATOM 959 N N . LYS A 1 115 ? -5.028 -20.473 -6.347 1.00 74.12 115 LYS A N 1
ATOM 960 C CA . LYS A 1 115 ? -5.341 -21.151 -5.095 1.00 74.12 115 LYS A CA 1
ATOM 961 C C . LYS A 1 115 ? -4.507 -20.547 -3.973 1.00 74.12 115 LYS A C 1
ATOM 963 O O . LYS A 1 115 ? -3.290 -20.536 -4.111 1.00 74.12 115 LYS A O 1
ATOM 968 N N . PRO A 1 116 ? -5.103 -20.191 -2.823 1.00 73.12 116 PRO A N 1
ATOM 969 C CA . PRO A 1 116 ? -4.330 -19.735 -1.677 1.00 73.12 116 PRO A CA 1
ATOM 970 C C . PRO A 1 116 ? -3.326 -20.787 -1.202 1.00 73.12 116 PRO A C 1
ATOM 972 O O . PRO A 1 116 ? -3.685 -21.942 -0.943 1.00 73.12 116 PRO A O 1
ATOM 975 N N . TRP A 1 117 ? -2.058 -20.393 -1.086 1.00 74.31 117 TRP A N 1
ATOM 976 C CA . TRP A 1 117 ? -0.994 -21.241 -0.551 1.00 74.31 117 TRP A CA 1
ATOM 977 C C . TRP A 1 117 ? -0.764 -20.894 0.915 1.00 74.31 117 TRP A C 1
ATOM 979 O O . TRP A 1 117 ? -0.713 -19.729 1.291 1.00 74.31 117 TRP A O 1
ATOM 989 N N . ASN A 1 118 ? -0.627 -21.916 1.756 1.00 72.81 118 ASN A N 1
ATOM 990 C CA . ASN A 1 118 ? -0.166 -21.726 3.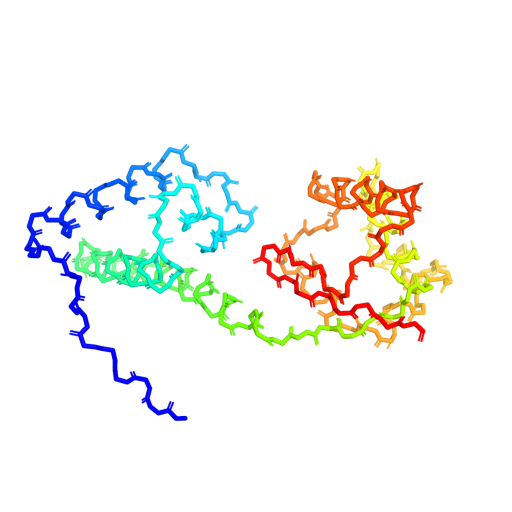127 1.00 72.81 118 ASN A CA 1
ATOM 991 C C . ASN A 1 118 ? 1.362 -21.854 3.186 1.00 72.81 118 ASN A C 1
ATOM 993 O O . ASN A 1 118 ? 1.985 -22.382 2.262 1.00 72.81 118 ASN A O 1
ATOM 997 N N . MET A 1 119 ? 1.955 -21.437 4.305 1.00 70.25 119 MET A N 1
ATOM 998 C CA . MET A 1 119 ? 3.411 -21.428 4.477 1.00 70.25 119 MET A CA 1
ATOM 999 C C . MET A 1 119 ? 4.063 -22.801 4.243 1.00 70.25 119 MET A C 1
ATOM 1001 O O . MET A 1 119 ? 5.098 -22.901 3.593 1.00 70.25 119 MET A O 1
ATOM 1005 N N . LYS A 1 120 ? 3.399 -23.894 4.646 1.00 73.12 120 LYS A N 1
ATOM 1006 C CA . LYS A 1 120 ? 3.895 -25.262 4.404 1.00 73.12 120 LYS A CA 1
ATOM 1007 C C . LYS A 1 120 ? 3.951 -25.629 2.920 1.00 73.12 120 LYS A C 1
ATOM 1009 O O . LYS A 1 120 ? 4.724 -26.510 2.551 1.00 73.12 120 LYS A O 1
ATOM 1014 N N . THR A 1 121 ? 3.099 -25.037 2.085 1.00 75.69 121 THR A N 1
ATOM 1015 C CA . THR A 1 121 ? 3.141 -25.213 0.627 1.00 75.69 121 THR A CA 1
ATOM 1016 C C . THR A 1 121 ? 4.294 -24.410 0.029 1.00 75.69 121 THR A C 1
ATOM 1018 O O . THR A 1 121 ? 5.042 -24.954 -0.779 1.00 75.69 121 THR A O 1
ATOM 1021 N N . ILE A 1 122 ? 4.474 -23.163 0.475 1.00 73.94 122 ILE A N 1
ATOM 1022 C CA . ILE A 1 122 ? 5.554 -22.260 0.043 1.00 73.94 122 ILE A CA 1
ATOM 1023 C C . ILE A 1 122 ? 6.925 -22.889 0.333 1.00 73.94 122 ILE A C 1
ATOM 1025 O O . ILE A 1 122 ? 7.743 -23.041 -0.568 1.00 73.94 122 ILE A O 1
ATOM 1029 N N . GLU A 1 123 ? 7.137 -23.377 1.557 1.00 71.50 123 GLU A N 1
ATOM 1030 C CA . GLU A 1 123 ? 8.398 -23.996 1.999 1.00 71.50 123 GLU A CA 1
ATOM 1031 C C . GLU A 1 123 ? 8.780 -25.278 1.240 1.00 71.50 123 GLU A C 1
ATOM 1033 O O . GLU A 1 123 ? 9.940 -25.697 1.264 1.00 71.50 123 GLU A O 1
ATOM 1038 N N . LYS A 1 124 ? 7.811 -25.937 0.593 1.00 80.12 124 LYS A N 1
ATOM 1039 C CA . LYS A 1 124 ? 8.027 -27.182 -0.156 1.00 80.12 124 LYS A CA 1
ATOM 1040 C C . LYS A 1 124 ? 8.322 -26.958 -1.635 1.00 80.12 124 LYS A C 1
ATOM 1042 O O . LYS A 1 124 ? 8.804 -27.887 -2.280 1.00 80.12 124 LYS A O 1
ATOM 1047 N N . HIS A 1 125 ? 8.038 -25.775 -2.173 1.00 82.06 125 HIS A N 1
ATOM 1048 C CA . HIS A 1 125 ? 8.320 -25.462 -3.568 1.00 82.06 125 HIS A CA 1
ATOM 1049 C C . HIS A 1 125 ? 9.754 -24.936 -3.684 1.00 82.06 125 HIS A C 1
ATOM 1051 O O . HIS A 1 125 ? 10.065 -23.881 -3.143 1.00 82.06 125 HIS A O 1
ATOM 1057 N N . LEU A 1 126 ? 10.638 -25.682 -4.354 1.00 81.00 126 LEU A N 1
ATOM 1058 C CA . LEU A 1 126 ? 12.090 -25.430 -4.361 1.00 81.00 126 LEU A CA 1
ATOM 1059 C C . LEU A 1 126 ? 12.454 -24.002 -4.792 1.00 81.00 126 LEU A C 1
ATOM 1061 O O . LEU A 1 126 ? 13.188 -23.325 -4.073 1.00 81.00 126 LEU A O 1
ATOM 1065 N N . ASP A 1 127 ? 11.884 -23.532 -5.900 1.00 80.69 127 ASP A N 1
ATOM 1066 C CA . ASP A 1 127 ? 12.213 -22.211 -6.453 1.00 80.69 127 ASP A CA 1
ATOM 1067 C C . ASP A 1 127 ? 11.707 -21.069 -5.553 1.00 80.69 127 ASP A C 1
ATOM 1069 O O . ASP A 1 127 ? 12.409 -20.094 -5.293 1.00 80.69 127 ASP A O 1
ATOM 1073 N N . ILE A 1 128 ? 10.526 -21.241 -4.952 1.00 81.81 128 ILE A N 1
ATOM 1074 C CA . ILE A 1 128 ? 9.928 -20.248 -4.049 1.00 81.81 128 ILE A CA 1
ATOM 1075 C C . ILE A 1 128 ? 10.621 -20.263 -2.682 1.00 81.81 128 ILE A C 1
ATOM 1077 O O . ILE A 1 128 ? 10.782 -19.223 -2.051 1.00 81.81 128 ILE A O 1
ATOM 1081 N N . LYS A 1 129 ? 11.102 -21.423 -2.227 1.00 80.25 129 LYS A N 1
ATOM 1082 C CA . LYS A 1 129 ? 11.920 -21.527 -1.016 1.00 80.25 129 LYS A CA 1
ATOM 1083 C C . LYS A 1 129 ? 13.235 -20.759 -1.164 1.00 80.25 129 LYS A C 1
ATOM 1085 O O . LYS A 1 129 ? 13.689 -20.151 -0.192 1.00 80.25 129 LYS A O 1
ATOM 1090 N N . SER A 1 130 ? 13.842 -20.787 -2.353 1.00 84.12 130 SER A N 1
ATOM 1091 C CA . SER A 1 130 ? 15.032 -19.986 -2.657 1.00 84.12 130 SER A CA 1
ATOM 1092 C C . SER A 1 130 ? 14.721 -18.495 -2.535 1.00 84.12 130 SER A C 1
ATOM 1094 O O . SER A 1 130 ? 15.391 -17.804 -1.772 1.00 84.12 130 SER A O 1
ATOM 1096 N N . LEU A 1 131 ? 13.648 -18.024 -3.179 1.00 84.81 131 LEU A N 1
ATOM 1097 C CA . LEU A 1 131 ? 13.154 -16.649 -3.043 1.00 84.81 131 LEU A CA 1
ATOM 1098 C C . LEU A 1 131 ? 12.918 -16.254 -1.582 1.00 84.81 131 LEU A C 1
ATOM 1100 O O . LEU A 1 131 ? 13.392 -15.214 -1.141 1.00 84.81 131 LEU A O 1
ATOM 1104 N N . PHE A 1 132 ? 12.227 -17.098 -0.815 1.00 79.12 132 PHE A N 1
ATOM 1105 C CA . PHE A 1 132 ? 11.945 -16.843 0.598 1.00 79.12 132 PHE A CA 1
ATOM 1106 C C . PHE A 1 132 ? 13.223 -16.691 1.426 1.00 79.12 132 PHE A C 1
ATOM 1108 O O . PHE A 1 132 ? 13.311 -15.835 2.300 1.00 79.12 132 PHE A O 1
ATOM 1115 N N . SER A 1 133 ? 14.232 -17.514 1.133 1.00 79.06 133 SER A N 1
ATOM 1116 C CA . SER A 1 133 ? 15.506 -17.494 1.855 1.00 79.06 133 SER A CA 1
ATOM 1117 C C . SER A 1 133 ? 16.354 -16.267 1.505 1.00 79.06 133 SER A C 1
ATOM 1119 O O . SER A 1 133 ? 17.028 -15.733 2.382 1.00 79.06 133 SER A O 1
ATOM 1121 N N . HIS A 1 134 ? 16.328 -15.826 0.243 1.00 83.56 134 HIS A N 1
ATOM 1122 C CA . HIS A 1 134 ? 17.107 -14.680 -0.238 1.00 83.56 134 HIS A CA 1
ATOM 1123 C C . HIS A 1 134 ? 16.430 -13.330 0.038 1.00 83.56 134 HIS A C 1
ATOM 1125 O O . HIS A 1 134 ? 17.126 -12.340 0.253 1.00 83.56 134 HIS A O 1
ATOM 1131 N N . TYR A 1 135 ? 15.095 -13.294 0.092 1.00 82.75 135 TYR A N 1
ATOM 1132 C CA . TYR A 1 135 ? 14.303 -12.069 0.225 1.00 82.75 135 TYR A CA 1
ATOM 1133 C C . TYR A 1 135 ? 13.269 -12.152 1.361 1.00 82.75 135 TYR A C 1
ATOM 1135 O O . TYR A 1 135 ? 12.082 -11.950 1.119 1.00 82.75 135 TYR A O 1
ATOM 1143 N N . PRO A 1 136 ? 13.660 -12.425 2.619 1.00 76.62 136 PRO A N 1
ATOM 1144 C CA . PRO A 1 136 ? 12.702 -12.587 3.717 1.00 76.62 136 PRO A CA 1
ATOM 1145 C C . PRO A 1 136 ? 11.801 -11.353 3.922 1.00 76.62 136 PRO A C 1
ATOM 1147 O O . PRO A 1 136 ? 10.601 -11.500 4.139 1.00 76.62 136 PRO A O 1
ATOM 1150 N N . SER A 1 137 ? 12.340 -10.143 3.738 1.00 71.56 137 SER A N 1
ATOM 1151 C CA . SER A 1 137 ? 11.586 -8.882 3.823 1.00 71.56 137 SER A CA 1
ATOM 1152 C C . SER A 1 137 ? 10.469 -8.757 2.780 1.00 71.56 137 SER A C 1
ATOM 1154 O O . SER A 1 137 ? 9.435 -8.157 3.059 1.00 71.56 137 SER A O 1
ATOM 1156 N N . LEU A 1 138 ? 10.642 -9.354 1.596 1.00 75.06 138 LEU A N 1
ATOM 1157 C CA . LEU A 1 138 ? 9.623 -9.401 0.546 1.00 75.06 138 LEU A CA 1
ATOM 1158 C C . LEU A 1 138 ? 8.397 -10.189 1.025 1.00 75.06 138 LEU A C 1
ATOM 1160 O O . LEU A 1 138 ? 7.259 -9.772 0.824 1.00 75.06 138 LEU A O 1
ATOM 1164 N N . PHE A 1 139 ? 8.628 -11.315 1.703 1.00 74.06 139 PHE A N 1
ATOM 1165 C CA . PHE A 1 139 ? 7.560 -12.180 2.199 1.00 74.06 139 PHE A CA 1
ATOM 1166 C C . PHE A 1 139 ? 6.907 -11.643 3.475 1.00 74.06 139 PHE A C 1
ATOM 1168 O O . PHE A 1 139 ? 5.701 -11.824 3.640 1.00 74.06 139 PHE A O 1
ATOM 1175 N N . ASP A 1 140 ? 7.649 -10.917 4.313 1.00 70.19 140 ASP A N 1
ATOM 1176 C CA . ASP A 1 140 ? 7.083 -10.176 5.446 1.00 70.19 140 ASP A CA 1
ATOM 1177 C C . ASP A 1 140 ? 6.099 -9.090 4.973 1.00 70.19 140 ASP A C 1
ATOM 1179 O O . ASP A 1 140 ? 5.005 -8.943 5.531 1.00 70.19 140 ASP A O 1
ATOM 1183 N N . GLU A 1 141 ? 6.443 -8.356 3.909 1.00 65.56 141 GLU A N 1
ATOM 1184 C CA . GLU A 1 141 ? 5.547 -7.366 3.297 1.00 65.56 141 GLU A CA 1
ATOM 1185 C C . GLU A 1 141 ? 4.335 -8.031 2.623 1.00 65.56 141 GLU A C 1
ATOM 1187 O O . GLU A 1 141 ? 3.207 -7.550 2.751 1.00 65.56 141 GLU A O 1
ATOM 1192 N N . ILE A 1 142 ? 4.513 -9.173 1.958 1.00 66.69 142 ILE A N 1
ATOM 1193 C CA . ILE A 1 142 ? 3.415 -9.925 1.328 1.00 66.69 142 ILE A CA 1
ATOM 1194 C C . ILE A 1 142 ? 2.420 -10.469 2.359 1.00 66.69 142 ILE A C 1
ATOM 1196 O O . ILE A 1 142 ? 1.208 -10.381 2.134 1.00 66.69 142 ILE A O 1
ATOM 1200 N N . ASP A 1 143 ? 2.899 -11.009 3.483 1.00 66.38 143 ASP A N 1
ATOM 1201 C CA . ASP A 1 143 ? 2.044 -11.523 4.562 1.00 66.38 143 ASP A CA 1
ATOM 1202 C C . ASP A 1 143 ? 1.294 -10.376 5.259 1.00 66.38 143 ASP A C 1
ATOM 1204 O O . ASP A 1 143 ? 0.070 -10.416 5.422 1.00 66.38 143 ASP A O 1
ATOM 1208 N N . THR A 1 144 ? 2.002 -9.276 5.546 1.00 60.09 144 THR A N 1
ATOM 1209 C CA . THR A 1 144 ? 1.432 -8.057 6.145 1.00 60.09 144 THR A CA 1
ATOM 1210 C C . THR A 1 144 ? 0.337 -7.443 5.271 1.00 60.09 144 THR A C 1
ATOM 1212 O O . THR A 1 144 ? -0.718 -7.041 5.773 1.00 60.09 144 THR A O 1
ATOM 1215 N N . ASN A 1 145 ? 0.554 -7.392 3.955 1.00 56.84 145 ASN A N 1
ATOM 1216 C CA . ASN A 1 145 ? -0.390 -6.813 3.001 1.00 56.84 145 ASN A CA 1
ATOM 1217 C C . ASN A 1 145 ? -1.425 -7.829 2.478 1.00 56.84 145 ASN A C 1
ATOM 1219 O O . ASN A 1 145 ? -2.277 -7.458 1.670 1.00 56.84 145 ASN A O 1
ATOM 1223 N N . LYS A 1 146 ? -1.390 -9.091 2.941 1.00 61.62 146 LYS A N 1
ATOM 1224 C CA . LYS A 1 146 ? -2.247 -10.198 2.473 1.00 61.62 146 LYS A CA 1
ATOM 1225 C C . LYS A 1 146 ? -2.223 -10.387 0.952 1.00 61.62 146 LYS A C 1
ATOM 1227 O O . LYS A 1 146 ? -3.251 -10.665 0.338 1.00 61.62 146 LYS A O 1
ATOM 1232 N N . TRP A 1 147 ? -1.056 -10.221 0.337 1.00 58.53 147 TRP A N 1
ATOM 1233 C CA . TRP A 1 147 ? -0.891 -10.379 -1.111 1.00 58.53 147 TRP A CA 1
ATOM 1234 C C . TRP A 1 147 ? -0.952 -11.839 -1.567 1.00 58.53 147 TRP A C 1
ATOM 1236 O O . TRP A 1 147 ? -1.212 -12.115 -2.739 1.00 58.53 147 TRP A O 1
ATOM 1246 N N . VAL A 1 148 ? -0.756 -12.791 -0.651 1.00 53.22 148 VAL A N 1
ATOM 1247 C CA . VAL A 1 148 ? -0.969 -14.208 -0.952 1.00 53.22 148 VAL A CA 1
ATOM 1248 C C . VAL A 1 148 ? -2.459 -14.423 -1.232 1.00 53.22 148 VAL A C 1
ATOM 1250 O O . VAL A 1 148 ? -3.282 -14.337 -0.323 1.00 53.22 148 VAL A O 1
ATOM 1253 N N . ALA A 1 149 ? -2.780 -14.727 -2.494 1.00 54.81 149 ALA A N 1
ATOM 1254 C CA . ALA A 1 149 ? -4.133 -14.942 -3.019 1.00 54.81 149 ALA A CA 1
ATOM 1255 C C . ALA A 1 149 ? -5.033 -13.704 -3.192 1.00 54.81 149 ALA A C 1
ATOM 1257 O O . ALA A 1 149 ? -6.252 -13.856 -3.289 1.00 54.81 149 ALA A O 1
ATOM 1258 N N . SER A 1 150 ? -4.471 -12.493 -3.252 1.00 56.19 150 SER A N 1
ATOM 1259 C CA . SER A 1 150 ? -5.245 -11.298 -3.615 1.00 56.19 150 SER A CA 1
ATOM 1260 C C . SER A 1 150 ? -5.333 -11.116 -5.136 1.00 56.19 150 SER A C 1
ATOM 1262 O O . SER A 1 150 ? -4.441 -11.532 -5.879 1.00 56.19 150 SER A O 1
ATOM 1264 N N . GLU A 1 151 ? -6.381 -10.434 -5.611 1.00 59.81 151 GLU A N 1
ATOM 1265 C CA . GLU A 1 151 ? -6.492 -9.982 -7.012 1.00 59.81 151 GLU A CA 1
ATOM 1266 C C . GLU A 1 151 ? -5.277 -9.135 -7.440 1.00 59.81 151 GLU A C 1
ATOM 1268 O O . GLU A 1 151 ? -4.868 -9.164 -8.599 1.00 59.81 151 GLU A O 1
ATOM 1273 N N . SER A 1 152 ? -4.631 -8.451 -6.486 1.00 61.34 152 SER A N 1
ATOM 1274 C CA . SER A 1 152 ? -3.398 -7.688 -6.707 1.00 61.34 152 SER A CA 1
ATOM 1275 C C . SER A 1 152 ? -2.205 -8.566 -7.108 1.00 61.34 152 SER A C 1
ATOM 1277 O O . SER A 1 152 ? -1.365 -8.118 -7.881 1.00 61.34 152 SER A O 1
ATOM 1279 N N . GLY A 1 153 ? -2.137 -9.817 -6.636 1.00 69.25 153 GLY A N 1
ATOM 1280 C CA . GLY A 1 153 ? -1.092 -10.762 -7.040 1.00 69.25 153 GLY A CA 1
ATOM 1281 C C . GLY A 1 153 ? -1.251 -11.246 -8.486 1.00 69.25 153 GLY A C 1
ATOM 1282 O O . GLY A 1 153 ? -0.270 -11.322 -9.222 1.00 69.25 153 GLY A O 1
ATOM 1283 N N . ALA A 1 154 ? -2.483 -11.526 -8.923 1.00 70.44 154 ALA A N 1
ATOM 1284 C CA . ALA A 1 154 ? -2.752 -11.903 -10.315 1.00 70.44 154 ALA A CA 1
ATOM 1285 C C . ALA A 1 154 ? -2.380 -10.766 -11.277 1.00 70.44 154 ALA A C 1
ATOM 1287 O O . ALA A 1 154 ? -1.620 -10.978 -12.220 1.00 70.44 154 ALA A O 1
ATOM 1288 N N . TYR A 1 155 ? -2.844 -9.552 -10.966 1.00 74.56 155 TYR A N 1
ATOM 1289 C CA . TYR A 1 155 ? -2.518 -8.344 -11.720 1.00 74.56 155 TYR A CA 1
ATOM 1290 C C . TYR A 1 155 ? -1.003 -8.125 -11.834 1.00 74.56 155 TYR A C 1
ATOM 1292 O O . TYR A 1 155 ? -0.503 -7.862 -12.924 1.00 74.56 155 TYR A O 1
ATOM 1300 N N . PHE A 1 156 ? -0.262 -8.304 -10.733 1.00 78.75 156 PHE A N 1
ATOM 1301 C CA . PHE A 1 156 ? 1.198 -8.201 -10.737 1.00 78.75 156 PHE A CA 1
ATOM 1302 C C . PHE A 1 156 ? 1.852 -9.168 -11.733 1.00 78.75 156 PHE A C 1
ATOM 1304 O O . PHE A 1 156 ? 2.703 -8.760 -12.523 1.00 78.75 156 PHE A O 1
ATOM 1311 N N . SER A 1 157 ? 1.455 -10.444 -11.710 1.00 83.50 157 SER A N 1
ATOM 1312 C CA . SER A 1 157 ? 2.033 -11.440 -12.617 1.00 83.50 157 SER A CA 1
ATOM 1313 C C . SER A 1 157 ? 1.760 -11.099 -14.082 1.00 83.50 157 SER A C 1
ATOM 1315 O O . SER A 1 157 ? 2.651 -11.225 -14.925 1.00 83.50 157 SER A O 1
ATOM 1317 N N . ASP A 1 158 ? 0.548 -10.632 -14.382 1.00 82.81 158 ASP A N 1
ATOM 1318 C CA . ASP A 1 158 ? 0.152 -10.254 -15.736 1.00 82.81 158 ASP A CA 1
ATOM 1319 C C . ASP A 1 158 ? 0.905 -9.004 -16.223 1.00 82.81 158 ASP A C 1
ATOM 1321 O O . ASP A 1 158 ? 1.387 -8.984 -17.358 1.00 82.81 158 ASP A O 1
ATOM 1325 N N . GLU A 1 159 ? 1.083 -7.983 -15.376 1.00 82.25 159 GLU A N 1
ATOM 1326 C CA . GLU A 1 159 ? 1.900 -6.811 -15.718 1.00 82.25 159 GLU A CA 1
ATOM 1327 C C . GLU A 1 159 ? 3.366 -7.173 -15.958 1.00 82.25 159 GLU A C 1
ATOM 1329 O O . GLU A 1 159 ? 3.939 -6.752 -16.964 1.00 82.25 159 GLU A O 1
ATOM 1334 N N . TRP A 1 160 ? 3.967 -7.995 -15.093 1.00 87.56 160 TRP A N 1
ATOM 1335 C CA . TRP A 1 160 ? 5.349 -8.440 -15.280 1.00 87.56 160 TRP A CA 1
ATOM 1336 C C . TRP A 1 160 ? 5.535 -9.181 -16.610 1.00 87.56 160 TRP A C 1
ATOM 1338 O O . TRP A 1 160 ? 6.444 -8.870 -17.383 1.00 87.56 160 TRP A O 1
ATOM 1348 N N . LYS A 1 161 ? 4.625 -10.108 -16.932 1.00 85.50 161 LYS A N 1
ATOM 1349 C CA . LYS A 1 161 ? 4.644 -10.841 -18.206 1.00 85.50 161 LYS A CA 1
ATOM 1350 C C . LYS A 1 161 ? 4.485 -9.911 -19.406 1.00 85.50 161 LYS A C 1
ATOM 1352 O O . LYS A 1 161 ? 5.167 -10.105 -20.412 1.00 85.50 161 LYS A O 1
ATOM 1357 N N . ASN A 1 162 ? 3.648 -8.879 -19.300 1.00 85.56 162 ASN A N 1
ATOM 1358 C CA . ASN A 1 162 ? 3.512 -7.870 -20.349 1.00 85.56 162 ASN A CA 1
ATOM 1359 C C . ASN A 1 162 ? 4.818 -7.090 -20.569 1.00 85.56 162 ASN A C 1
ATOM 1361 O O . ASN A 1 162 ? 5.226 -6.922 -21.720 1.00 85.56 162 ASN A O 1
ATOM 1365 N N . PHE A 1 163 ? 5.517 -6.673 -19.506 1.00 86.00 163 PHE A N 1
ATOM 1366 C CA . PHE A 1 163 ? 6.827 -6.018 -19.636 1.00 86.00 163 PHE A CA 1
ATOM 1367 C C . PHE A 1 163 ? 7.852 -6.912 -20.338 1.00 86.00 163 PHE A C 1
ATOM 1369 O O . PHE A 1 163 ? 8.546 -6.452 -21.250 1.00 86.00 163 PHE A O 1
ATOM 1376 N N . GLN A 1 164 ? 7.908 -8.198 -19.980 1.00 84.81 164 GLN A N 1
ATOM 1377 C CA . GLN A 1 164 ? 8.805 -9.153 -20.632 1.00 84.81 164 GLN A CA 1
ATOM 1378 C C . GLN A 1 164 ? 8.467 -9.370 -22.105 1.00 84.81 164 GLN A C 1
ATOM 1380 O O . GLN A 1 164 ? 9.358 -9.330 -22.951 1.00 84.81 164 GLN A O 1
ATOM 1385 N N . MET A 1 165 ? 7.185 -9.537 -22.442 1.00 85.94 165 MET A N 1
ATOM 1386 C CA . MET A 1 165 ? 6.746 -9.686 -23.834 1.00 85.94 165 MET A CA 1
ATOM 1387 C C . MET A 1 165 ? 7.116 -8.476 -24.698 1.00 85.94 165 MET A C 1
ATOM 1389 O O . MET A 1 165 ? 7.389 -8.627 -25.889 1.00 85.94 165 MET A O 1
ATOM 1393 N N . LEU A 1 166 ? 7.137 -7.281 -24.106 1.00 86.19 166 LEU A N 1
ATOM 1394 C CA . LEU A 1 166 ? 7.509 -6.040 -24.780 1.00 86.19 166 LEU A CA 1
ATOM 1395 C C . LEU A 1 166 ? 9.022 -5.764 -24.768 1.00 86.19 166 LEU A C 1
ATOM 1397 O O . LEU A 1 166 ? 9.448 -4.786 -25.380 1.00 86.19 166 LEU A O 1
ATOM 1401 N N . ASN A 1 167 ? 9.839 -6.607 -24.121 1.00 82.81 167 ASN A N 1
ATOM 1402 C CA . ASN A 1 167 ? 11.259 -6.353 -23.835 1.00 82.81 167 ASN A CA 1
ATOM 1403 C C . ASN A 1 167 ? 11.491 -4.997 -23.135 1.00 82.81 167 ASN A C 1
ATOM 1405 O O . ASN A 1 167 ? 12.460 -4.294 -23.419 1.00 82.81 167 ASN A O 1
ATOM 1409 N N . GLN A 1 168 ? 10.576 -4.607 -22.246 1.00 84.38 168 GLN A N 1
ATOM 1410 C CA . GLN A 1 168 ? 10.587 -3.332 -21.525 1.00 84.38 168 GLN A CA 1
ATOM 1411 C C . GLN A 1 168 ? 10.697 -3.573 -20.023 1.00 84.38 168 GLN A C 1
ATOM 1413 O O . GLN A 1 168 ? 9.834 -3.149 -19.262 1.00 84.38 168 GLN A O 1
ATOM 1418 N N . ILE A 1 169 ? 11.736 -4.287 -19.594 1.00 83.31 169 ILE A N 1
ATOM 1419 C CA . ILE A 1 169 ? 11.953 -4.545 -18.170 1.00 83.31 169 ILE A CA 1
ATOM 1420 C C . ILE A 1 169 ? 12.325 -3.218 -17.492 1.00 83.31 169 ILE A C 1
ATOM 1422 O O . ILE A 1 169 ? 13.357 -2.641 -17.840 1.00 83.31 169 ILE A O 1
ATOM 1426 N N . PRO A 1 170 ? 11.489 -2.691 -16.582 1.00 83.50 170 PRO A N 1
ATOM 1427 C CA . PRO A 1 170 ? 11.775 -1.428 -15.914 1.00 83.50 170 PRO A CA 1
ATOM 1428 C C . PRO A 1 170 ? 12.892 -1.600 -14.874 1.00 83.50 170 PRO A C 1
ATOM 1430 O O . PRO A 1 170 ? 12.987 -2.641 -14.235 1.00 83.50 170 PRO A O 1
ATOM 1433 N N . ASP A 1 171 ? 13.698 -0.562 -14.640 1.00 83.19 171 ASP A N 1
ATOM 1434 C CA . ASP A 1 171 ? 14.735 -0.591 -13.590 1.00 83.19 171 ASP A CA 1
ATOM 1435 C C . ASP A 1 171 ? 14.127 -0.659 -12.178 1.00 83.19 171 ASP A C 1
ATOM 1437 O O . ASP A 1 171 ? 14.716 -1.200 -11.240 1.00 83.19 171 ASP A O 1
ATOM 1441 N N . VAL A 1 172 ? 12.934 -0.082 -12.021 1.00 84.00 172 VAL A N 1
ATOM 1442 C CA . VAL A 1 172 ? 12.189 -0.022 -10.766 1.00 84.00 172 VAL A CA 1
ATOM 1443 C C . VAL A 1 172 ? 10.721 -0.317 -11.041 1.00 84.00 172 VAL A C 1
ATOM 1445 O O . VAL A 1 172 ? 10.099 0.330 -11.884 1.00 84.00 172 VAL A O 1
ATOM 1448 N N . LEU A 1 173 ? 10.159 -1.247 -10.274 1.00 80.00 173 LEU A N 1
ATOM 1449 C CA . LEU A 1 173 ? 8.724 -1.460 -10.153 1.00 80.00 173 LEU A CA 1
ATOM 1450 C C . LEU A 1 173 ? 8.239 -0.942 -8.806 1.00 80.00 173 LEU A C 1
ATOM 1452 O O . LEU A 1 173 ? 8.783 -1.290 -7.759 1.00 80.00 173 LEU A O 1
ATOM 1456 N N . ASP A 1 174 ? 7.203 -0.118 -8.845 1.00 70.69 174 ASP A N 1
ATOM 1457 C CA . ASP A 1 174 ? 6.617 0.517 -7.673 1.00 70.69 174 ASP A CA 1
A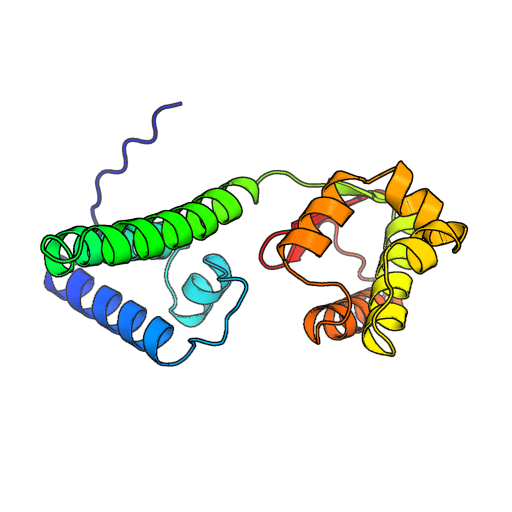TOM 1458 C C . ASP A 1 174 ? 5.183 0.026 -7.488 1.00 70.69 174 ASP A C 1
ATOM 1460 O O . ASP A 1 174 ? 4.307 0.266 -8.321 1.00 70.69 174 ASP A O 1
ATOM 1464 N N . PHE A 1 175 ? 4.950 -0.670 -6.382 1.00 67.88 175 PHE A N 1
ATOM 1465 C CA . PHE A 1 175 ? 3.644 -1.157 -5.969 1.00 67.88 175 PHE A CA 1
ATOM 1466 C C . PHE A 1 175 ? 3.307 -0.583 -4.604 1.00 67.88 175 PHE A C 1
ATOM 1468 O O . PHE A 1 175 ? 4.201 -0.326 -3.810 1.00 67.88 175 PHE A O 1
ATOM 1475 N N . ASN A 1 176 ? 2.010 -0.443 -4.311 1.00 56.19 176 ASN A N 1
ATOM 1476 C CA . ASN A 1 176 ? 1.445 0.256 -3.148 1.00 56.19 176 ASN A CA 1
ATOM 1477 C C . ASN A 1 176 ? 2.321 0.352 -1.887 1.00 56.19 176 ASN A C 1
ATOM 1479 O O . ASN A 1 176 ? 2.351 1.434 -1.326 1.00 56.19 176 ASN A O 1
ATOM 1483 N N . ASN A 1 177 ? 2.982 -0.730 -1.446 1.00 58.94 177 ASN A N 1
ATOM 1484 C CA . ASN A 1 177 ? 3.907 -0.761 -0.301 1.00 58.94 177 ASN A CA 1
ATOM 1485 C C . ASN A 1 177 ? 5.238 -1.498 -0.580 1.00 58.94 177 ASN A C 1
ATOM 1487 O O . ASN A 1 177 ? 5.941 -1.865 0.355 1.00 58.94 177 ASN A O 1
ATOM 1491 N N . LEU A 1 178 ? 5.577 -1.754 -1.844 1.00 69.00 178 LEU A N 1
ATOM 1492 C CA . LEU A 1 178 ? 6.749 -2.523 -2.251 1.00 69.00 178 LEU A CA 1
ATOM 1493 C C . LEU A 1 178 ? 7.402 -1.860 -3.466 1.00 69.00 178 LEU A C 1
ATOM 1495 O O . LEU A 1 178 ? 6.808 -1.829 -4.542 1.00 69.00 178 LEU A O 1
ATOM 1499 N N . LYS A 1 179 ? 8.642 -1.386 -3.311 1.00 76.81 179 LYS A N 1
ATOM 1500 C CA . LYS A 1 179 ? 9.483 -0.978 -4.440 1.00 76.81 179 LYS A CA 1
ATOM 1501 C C . LYS A 1 179 ? 10.522 -2.056 -4.722 1.00 76.81 179 LYS A C 1
ATOM 1503 O O . LYS A 1 179 ? 11.339 -2.379 -3.860 1.00 76.81 179 LYS A O 1
ATOM 1508 N N . LEU A 1 180 ? 10.503 -2.592 -5.935 1.00 83.62 180 LEU A N 1
ATOM 1509 C CA . LEU A 1 180 ? 11.462 -3.583 -6.411 1.00 83.62 180 LEU A CA 1
ATOM 1510 C C . LEU A 1 180 ? 12.402 -2.923 -7.404 1.00 83.62 180 LEU A C 1
ATOM 1512 O O . LEU A 1 180 ? 11.952 -2.371 -8.405 1.00 83.62 180 LEU A O 1
ATOM 1516 N N . LYS A 1 181 ? 13.703 -2.985 -7.139 1.00 88.00 181 LYS A N 1
ATOM 1517 C CA . LYS A 1 181 ? 14.722 -2.568 -8.101 1.00 88.00 181 LYS A CA 1
ATOM 1518 C C . LYS A 1 181 ? 15.257 -3.813 -8.791 1.00 88.00 181 LYS A C 1
ATOM 1520 O O . LYS A 1 181 ? 15.798 -4.693 -8.125 1.00 88.00 181 LYS A O 1
ATOM 1525 N N . ILE A 1 182 ? 15.085 -3.885 -10.104 1.00 88.94 182 ILE A N 1
ATOM 1526 C CA . ILE A 1 182 ? 15.465 -5.063 -10.877 1.00 88.94 182 ILE A CA 1
ATOM 1527 C C . ILE A 1 182 ? 16.947 -4.959 -11.219 1.00 88.94 182 ILE A C 1
ATOM 1529 O O . ILE A 1 182 ? 17.405 -3.959 -11.772 1.00 88.94 182 ILE A O 1
ATOM 1533 N N . THR A 1 183 ? 17.706 -5.986 -10.856 1.00 87.00 183 THR A N 1
ATOM 1534 C CA . THR A 1 183 ? 19.123 -6.109 -11.193 1.00 87.00 183 THR A CA 1
ATOM 1535 C C . THR A 1 183 ? 19.312 -7.165 -12.281 1.00 87.00 183 THR A C 1
ATOM 1537 O O . THR A 1 183 ? 18.643 -8.202 -12.283 1.00 87.00 183 THR A O 1
ATOM 1540 N N . GLN A 1 184 ? 20.192 -6.859 -13.238 1.00 77.38 184 GLN A N 1
ATOM 1541 C CA . GLN A 1 184 ? 20.576 -7.759 -14.332 1.00 77.38 184 GLN A CA 1
ATOM 1542 C C . GLN A 1 184 ? 21.634 -8.767 -13.884 1.00 77.38 184 GLN A C 1
ATOM 1544 O O . GLN A 1 184 ? 22.505 -8.378 -13.068 1.00 77.38 184 GLN A O 1
#

Nearest PDB structures (foldseek):
  8xjg-assembly1_A  TM=2.204E-01  e=2.189E+00  Vibrio parahaemolyticus
  3mvp-assembly1_A  TM=2.454E-01  e=4.837E+00  Streptococcus mutans UA159

Solvent-accessible surface area (backbone atoms only — not comparable to full-atom values): 10451 Å² total; per-residue (Å²): 133,85,86,83,78,85,79,78,66,93,69,53,70,68,51,49,53,53,53,49,50,53,51,52,51,49,52,69,76,46,77,76,52,75,77,74,34,53,59,58,52,7,60,79,68,74,49,52,45,68,57,42,53,50,49,52,51,50,51,53,52,46,45,54,62,77,27,61,91,39,54,72,62,30,52,54,51,51,53,52,51,49,51,53,54,54,51,58,67,54,50,82,54,66,48,76,39,42,56,72,54,47,52,55,50,32,49,51,26,38,55,19,42,79,45,74,66,51,70,76,56,46,67,66,36,70,71,53,32,50,49,48,71,78,39,50,69,60,54,52,51,31,62,75,67,48,40,74,42,26,73,68,20,38,52,47,21,54,51,53,51,50,27,57,76,67,73,53,76,59,63,61,49,81,48,82,76,48,30,39,29,49,38,133

Mean predicted aligned error: 13.19 Å

pLDDT: mean 77.79, std 14.05, range [30.33, 95.19]